Protein AF-A0A1K2ITX9-F1 (afdb_monomer)

Structure (mmCIF, N/CA/C/O backbone):
data_AF-A0A1K2ITX9-F1
#
_entry.id   AF-A0A1K2ITX9-F1
#
loop_
_atom_site.group_PDB
_atom_site.id
_atom_site.type_symbol
_atom_site.label_atom_id
_atom_site.label_alt_id
_atom_site.label_comp_id
_atom_site.label_asym_id
_atom_site.label_entity_id
_atom_site.label_seq_id
_atom_site.pdbx_PDB_ins_code
_atom_site.Cartn_x
_atom_site.Cartn_y
_atom_site.Cartn_z
_atom_site.occupancy
_atom_site.B_iso_or_equiv
_atom_site.auth_seq_id
_atom_site.auth_comp_id
_atom_site.auth_asym_id
_atom_site.auth_atom_id
_atom_site.pdbx_PDB_model_num
ATOM 1 N N . MET A 1 1 ? 9.652 11.933 3.495 1.00 65.12 1 MET A N 1
ATOM 2 C CA . MET A 1 1 ? 8.633 12.798 2.846 1.00 65.12 1 MET A CA 1
ATOM 3 C C . MET A 1 1 ? 7.569 13.217 3.861 1.00 65.12 1 MET A C 1
ATOM 5 O O . MET A 1 1 ? 7.422 12.524 4.860 1.00 65.12 1 MET A O 1
ATOM 9 N N . LYS A 1 2 ? 6.791 14.292 3.616 1.00 81.94 2 LYS A N 1
ATOM 10 C CA . LYS A 1 2 ? 5.720 14.767 4.535 1.00 81.94 2 LYS A CA 1
ATOM 11 C C . LYS A 1 2 ? 4.737 13.656 4.950 1.00 81.94 2 LYS A C 1
ATOM 13 O O . LYS A 1 2 ? 4.306 13.618 6.098 1.00 81.94 2 LYS A O 1
ATOM 18 N N . ILE A 1 3 ? 4.431 12.729 4.035 1.00 89.50 3 ILE A N 1
ATOM 19 C CA . ILE A 1 3 ? 3.531 11.596 4.303 1.00 89.50 3 ILE A CA 1
ATOM 20 C C . ILE A 1 3 ? 4.118 10.576 5.298 1.00 89.50 3 ILE A C 1
ATOM 22 O O . ILE A 1 3 ? 3.386 10.030 6.112 1.00 89.50 3 ILE A O 1
ATOM 26 N N . ASP A 1 4 ? 5.433 10.339 5.288 1.00 89.81 4 ASP A N 1
ATOM 27 C CA . ASP A 1 4 ? 6.064 9.409 6.237 1.00 89.81 4 ASP A CA 1
ATOM 28 C C . ASP A 1 4 ? 6.069 9.996 7.647 1.00 89.81 4 ASP A C 1
ATOM 30 O O . ASP A 1 4 ? 5.809 9.294 8.622 1.00 89.81 4 ASP A O 1
ATOM 34 N N . SER A 1 5 ? 6.342 11.301 7.747 1.00 90.12 5 SER A N 1
ATOM 35 C CA . SER A 1 5 ? 6.324 12.028 9.013 1.00 90.12 5 SER A CA 1
ATOM 36 C C . SER A 1 5 ? 4.942 11.977 9.659 1.00 90.12 5 SER A C 1
ATOM 38 O O . SER A 1 5 ? 4.856 11.608 10.827 1.00 90.12 5 SER A O 1
ATOM 40 N N . ILE A 1 6 ? 3.864 12.264 8.912 1.00 91.19 6 ILE A N 1
ATOM 41 C CA . ILE A 1 6 ? 2.509 12.177 9.480 1.00 91.19 6 ILE A CA 1
ATOM 42 C C . ILE A 1 6 ? 2.143 10.741 9.845 1.00 91.19 6 ILE A C 1
ATOM 44 O O . ILE A 1 6 ? 1.648 10.520 10.939 1.00 91.19 6 ILE A O 1
ATOM 48 N N . LEU A 1 7 ? 2.442 9.748 8.997 1.00 94.00 7 LEU A N 1
ATOM 49 C CA . LEU A 1 7 ? 2.126 8.352 9.308 1.00 94.00 7 LEU A CA 1
ATOM 50 C C . LEU A 1 7 ? 2.800 7.916 10.608 1.00 94.00 7 LEU A C 1
ATOM 52 O O . LEU A 1 7 ? 2.177 7.249 11.426 1.00 94.00 7 LEU A O 1
ATOM 56 N N . ASN A 1 8 ? 4.058 8.304 10.819 1.00 93.62 8 ASN A N 1
ATOM 57 C CA . ASN A 1 8 ? 4.760 7.996 12.058 1.00 93.62 8 ASN A CA 1
ATOM 58 C C . ASN A 1 8 ? 4.119 8.673 13.275 1.00 93.62 8 ASN A C 1
ATOM 60 O O . ASN A 1 8 ? 4.002 8.012 14.304 1.00 93.62 8 ASN A O 1
ATOM 64 N N . LEU A 1 9 ? 3.676 9.929 13.156 1.00 94.44 9 LEU A N 1
ATOM 65 C CA . LEU A 1 9 ? 2.949 10.623 14.225 1.00 94.44 9 LEU A CA 1
ATOM 66 C C . LEU A 1 9 ? 1.632 9.907 14.559 1.00 94.44 9 LEU A C 1
ATOM 68 O O . LEU A 1 9 ? 1.436 9.518 15.704 1.00 94.44 9 LEU A O 1
ATOM 72 N N . GLU A 1 10 ? 0.795 9.605 13.562 1.00 95.62 10 GLU A N 1
ATOM 73 C CA . GLU A 1 10 ? -0.476 8.898 13.794 1.00 95.62 10 GLU A CA 1
ATOM 74 C C . GLU A 1 10 ? -0.254 7.510 14.406 1.00 95.62 10 GLU A C 1
ATOM 76 O O . GLU A 1 10 ? -0.991 7.085 15.290 1.00 95.62 10 GLU A O 1
ATOM 81 N N . ILE A 1 11 ? 0.781 6.784 13.968 1.00 95.44 11 ILE A N 1
ATOM 82 C CA . ILE A 1 11 ? 1.134 5.484 14.553 1.00 95.44 11 ILE A CA 1
ATOM 83 C C . ILE A 1 11 ? 1.505 5.639 16.033 1.00 95.44 11 ILE A C 1
ATOM 85 O O . ILE A 1 11 ? 1.124 4.791 16.841 1.00 95.44 11 ILE A O 1
ATOM 89 N N . VAL A 1 12 ? 2.260 6.679 16.398 1.00 95.25 12 VAL A N 1
ATOM 90 C CA . VAL A 1 12 ? 2.623 6.959 17.797 1.00 95.25 12 VAL A CA 1
ATOM 91 C C . VAL A 1 12 ? 1.383 7.306 18.621 1.00 95.25 12 VAL A C 1
ATOM 93 O O . VAL A 1 12 ? 1.212 6.751 19.708 1.00 95.25 12 VAL A O 1
ATOM 96 N N . ASP A 1 13 ? 0.487 8.135 18.092 1.00 96.19 13 ASP A N 1
ATOM 97 C CA . ASP A 1 13 ? -0.752 8.525 18.773 1.00 96.19 13 ASP A CA 1
ATOM 98 C C . ASP A 1 13 ? -1.684 7.324 18.989 1.00 96.19 13 ASP A C 1
ATOM 100 O O . ASP A 1 13 ? -2.212 7.114 20.088 1.00 96.19 13 ASP A O 1
ATOM 104 N N . LEU A 1 14 ? -1.829 6.467 17.972 1.00 96.62 14 LEU A N 1
ATOM 105 C CA . LEU A 1 14 ? -2.593 5.222 18.062 1.00 96.62 14 LEU A CA 1
ATOM 106 C C . LEU A 1 14 ? -2.001 4.286 19.124 1.00 96.62 14 LEU A C 1
ATOM 108 O O . LEU A 1 14 ? -2.738 3.777 19.970 1.00 96.62 14 LEU A O 1
ATOM 112 N N . LYS A 1 15 ? -0.677 4.090 19.133 1.00 94.50 15 LYS A N 1
ATOM 113 C CA . LYS A 1 15 ? -0.002 3.269 20.153 1.00 94.50 15 LYS A CA 1
ATOM 114 C C . LYS A 1 15 ? -0.206 3.817 21.562 1.00 94.50 15 LYS A C 1
ATOM 116 O O . LYS A 1 15 ? -0.533 3.054 22.467 1.00 94.50 15 LYS A O 1
ATOM 121 N N . THR A 1 16 ? -0.063 5.129 21.740 1.00 95.38 16 THR A N 1
ATOM 122 C CA . THR A 1 16 ? -0.285 5.810 23.028 1.00 95.38 16 THR A CA 1
ATOM 123 C C . THR A 1 16 ? -1.730 5.644 23.504 1.00 95.38 16 THR A C 1
ATOM 125 O O . THR A 1 16 ? -1.984 5.503 24.696 1.00 95.38 16 THR A O 1
ATOM 128 N N . SER A 1 17 ? -2.674 5.545 22.565 1.00 94.50 17 SER A N 1
ATOM 129 C CA . SER A 1 17 ? -4.090 5.260 22.825 1.00 94.50 17 SER A CA 1
ATOM 130 C C . SER A 1 17 ? -4.399 3.770 23.067 1.00 94.50 17 SER A C 1
ATOM 132 O O . SER A 1 17 ? -5.567 3.384 23.109 1.00 94.50 17 SER A O 1
ATOM 134 N N . GLY A 1 18 ? -3.380 2.915 23.205 1.00 94.25 18 GLY A N 1
ATOM 135 C CA . GLY A 1 18 ? -3.530 1.487 23.500 1.00 94.25 18 GLY A CA 1
ATOM 136 C C . GLY A 1 18 ? -3.819 0.596 22.288 1.00 94.25 18 GLY A C 1
ATOM 137 O O . GLY A 1 18 ? -4.173 -0.572 22.460 1.00 94.25 18 GLY A O 1
ATOM 138 N N . ILE A 1 19 ? -3.676 1.109 21.062 1.00 95.69 19 ILE A N 1
ATOM 139 C CA . ILE A 1 19 ? -3.865 0.322 19.839 1.00 95.69 19 ILE A CA 1
ATOM 140 C C . ILE A 1 19 ? -2.648 -0.573 19.592 1.00 95.69 19 ILE A C 1
ATOM 142 O O . ILE A 1 19 ? -1.522 -0.097 19.456 1.00 95.69 19 ILE A O 1
ATOM 146 N N . LYS A 1 20 ? -2.899 -1.883 19.495 1.00 92.12 20 LYS A N 1
ATOM 147 C CA . LYS A 1 20 ? -1.856 -2.923 19.424 1.00 92.12 20 LYS A CA 1
ATOM 148 C C . LYS A 1 20 ? -1.591 -3.473 18.031 1.00 92.12 20 LYS A C 1
ATOM 150 O O . LYS A 1 20 ? -0.550 -4.078 17.810 1.00 92.12 20 LYS A O 1
ATOM 155 N N . GLU A 1 21 ? -2.535 -3.327 17.107 1.00 92.69 21 GLU A N 1
ATOM 156 C CA . GLU A 1 21 ? -2.427 -3.854 15.746 1.00 92.69 21 GLU A CA 1
ATOM 157 C C . GLU A 1 21 ? -2.663 -2.710 14.764 1.00 92.69 21 GLU A C 1
ATOM 159 O O . GLU A 1 21 ? -3.779 -2.199 14.628 1.00 92.69 21 GLU A O 1
ATOM 164 N N . ILE A 1 22 ? -1.574 -2.280 14.130 1.00 96.06 22 ILE A N 1
ATOM 165 C CA . ILE A 1 22 ? -1.534 -1.165 13.192 1.00 96.06 22 ILE A CA 1
ATOM 166 C C . ILE A 1 22 ? -0.847 -1.662 11.928 1.00 96.06 22 ILE A C 1
ATOM 168 O O . ILE A 1 22 ? 0.123 -2.414 11.981 1.00 96.06 22 ILE A O 1
ATOM 172 N N . GLY A 1 23 ? -1.299 -1.219 10.772 1.00 95.44 23 GLY A N 1
ATOM 173 C CA . GLY A 1 23 ? -0.545 -1.402 9.550 1.00 95.44 23 GLY A CA 1
ATOM 174 C C . GLY A 1 23 ? -0.910 -0.360 8.525 1.00 95.44 23 GLY A C 1
ATOM 175 O O . GLY A 1 23 ? -1.846 0.404 8.711 1.00 95.44 23 GLY A O 1
ATOM 176 N N . TYR A 1 24 ? -0.139 -0.274 7.459 1.00 96.50 24 TYR A N 1
ATOM 177 C CA . TYR A 1 24 ? -0.462 0.623 6.370 1.00 96.50 24 TYR A CA 1
ATOM 178 C C . TYR A 1 24 ? -0.025 0.041 5.039 1.00 96.50 24 TYR A C 1
ATOM 180 O O . TYR A 1 24 ? 0.939 -0.724 4.956 1.00 96.50 24 TYR A O 1
ATOM 188 N N . THR A 1 25 ? -0.726 0.461 3.993 1.00 95.81 25 THR A N 1
ATOM 189 C CA . THR A 1 25 ? -0.238 0.360 2.621 1.00 95.81 25 THR A CA 1
ATOM 190 C C . THR A 1 25 ? 0.030 1.756 2.080 1.00 95.81 25 THR A C 1
ATOM 192 O O . THR A 1 25 ? -0.740 2.687 2.328 1.00 95.81 25 THR A O 1
ATOM 195 N N . LYS A 1 26 ? 1.151 1.931 1.384 1.00 95.19 26 LYS A N 1
ATOM 196 C CA . LYS A 1 26 ? 1.557 3.211 0.793 1.00 95.19 26 LYS A CA 1
ATOM 197 C C . LYS A 1 26 ? 1.996 2.985 -0.643 1.00 95.19 26 LYS A C 1
ATOM 199 O O . LYS A 1 26 ? 2.793 2.094 -0.904 1.00 95.19 26 LYS A O 1
ATOM 204 N N . LEU A 1 27 ? 1.492 3.807 -1.552 1.00 92.25 27 LEU A N 1
ATOM 205 C CA . LEU A 1 27 ? 1.962 3.914 -2.926 1.00 92.25 27 LEU A CA 1
ATOM 206 C C . LEU A 1 27 ? 2.709 5.235 -3.077 1.00 92.25 27 LEU A C 1
ATOM 208 O O . LEU A 1 27 ? 2.138 6.283 -2.771 1.00 92.25 27 LEU A O 1
ATOM 212 N N . THR A 1 28 ? 3.950 5.189 -3.548 1.00 89.62 28 THR A N 1
ATOM 213 C CA . THR A 1 28 ? 4.748 6.375 -3.877 1.00 89.62 28 THR A CA 1
ATOM 214 C C . THR A 1 28 ? 5.202 6.298 -5.320 1.00 89.62 28 THR A C 1
ATOM 216 O O . THR A 1 28 ? 5.988 5.428 -5.661 1.00 89.62 28 THR A O 1
ATOM 219 N N . CYS A 1 29 ? 4.754 7.230 -6.147 1.00 84.56 29 CYS A N 1
ATOM 220 C CA . CYS A 1 29 ? 5.176 7.360 -7.530 1.00 84.56 29 CYS A CA 1
ATOM 221 C C . CYS A 1 29 ? 6.155 8.523 -7.675 1.00 84.56 29 CYS A C 1
ATOM 223 O O . CYS A 1 29 ? 5.865 9.645 -7.255 1.00 84.56 29 CYS A O 1
ATOM 225 N N . ILE A 1 30 ? 7.307 8.240 -8.270 1.00 78.25 30 ILE A N 1
ATOM 226 C CA . ILE A 1 30 ? 8.361 9.190 -8.603 1.00 78.25 30 ILE A CA 1
ATOM 227 C C . ILE A 1 30 ? 8.303 9.404 -10.111 1.00 78.25 30 ILE A C 1
ATOM 229 O O . ILE A 1 30 ? 8.511 8.464 -10.870 1.00 78.25 30 ILE A O 1
ATOM 233 N N . ASN A 1 31 ? 8.010 10.634 -10.519 1.00 72.38 31 ASN A N 1
ATOM 234 C CA . ASN A 1 31 ? 8.030 11.118 -11.898 1.00 72.38 31 ASN A CA 1
ATOM 235 C C . ASN A 1 31 ? 8.795 12.468 -11.942 1.00 72.38 31 ASN A C 1
ATOM 237 O O . ASN A 1 31 ? 9.684 12.693 -11.126 1.00 72.38 31 ASN A O 1
ATOM 241 N N . TYR A 1 32 ? 8.384 13.431 -12.779 1.00 63.62 32 TYR A N 1
ATOM 242 C CA . TYR A 1 32 ? 8.699 14.865 -12.706 1.00 63.62 32 TYR A CA 1
ATOM 243 C C . TYR A 1 32 ? 8.356 15.518 -11.343 1.00 63.62 32 TYR A C 1
ATOM 245 O O . TYR A 1 32 ? 8.618 16.699 -11.139 1.00 63.62 32 TYR A O 1
ATOM 253 N N . GLY A 1 33 ? 7.758 14.768 -10.413 1.00 73.44 33 GLY A N 1
ATOM 254 C CA . GLY A 1 33 ? 7.556 15.087 -9.002 1.00 73.44 33 GLY A CA 1
ATOM 255 C C . GLY A 1 33 ? 7.165 13.822 -8.228 1.00 73.44 33 GLY A C 1
ATOM 256 O O . GLY A 1 33 ? 6.987 12.759 -8.830 1.00 73.44 33 GLY A O 1
ATOM 257 N N . ILE A 1 34 ? 7.014 13.923 -6.904 1.00 80.75 34 ILE A N 1
ATOM 258 C CA . ILE A 1 34 ? 6.633 12.781 -6.061 1.00 80.75 34 ILE A CA 1
ATOM 259 C C . ILE A 1 34 ? 5.154 12.867 -5.662 1.00 80.75 34 ILE A C 1
ATOM 261 O O . ILE A 1 34 ? 4.705 13.859 -5.081 1.00 80.75 34 ILE A O 1
ATOM 265 N N . TYR A 1 35 ? 4.401 11.805 -5.951 1.00 87.06 35 TYR A N 1
ATOM 266 C CA . TYR A 1 35 ? 3.029 11.604 -5.489 1.00 87.06 35 TYR A CA 1
ATOM 267 C C . TYR A 1 35 ? 2.970 10.411 -4.543 1.00 87.06 35 TYR A C 1
ATOM 269 O O . TYR A 1 35 ? 3.441 9.329 -4.884 1.00 87.06 35 TYR A O 1
ATOM 277 N N . SER A 1 36 ? 2.342 10.578 -3.384 1.00 91.25 36 SER A N 1
ATOM 278 C CA . SER A 1 36 ? 2.099 9.471 -2.465 1.00 91.25 36 SER A CA 1
ATOM 279 C C . SER A 1 36 ? 0.670 9.428 -1.976 1.00 91.25 36 SER A C 1
ATOM 281 O O . SER A 1 36 ? 0.097 10.445 -1.590 1.00 91.25 36 SER A O 1
ATOM 283 N N . THR A 1 37 ? 0.140 8.214 -1.894 1.00 94.06 37 THR A N 1
ATOM 284 C CA . THR A 1 37 ? -1.095 7.915 -1.173 1.00 94.06 37 THR A CA 1
ATOM 285 C C . THR A 1 37 ? -0.816 6.821 -0.159 1.00 94.06 37 THR A C 1
ATOM 287 O O . THR A 1 37 ? -0.199 5.811 -0.491 1.00 94.06 37 THR A O 1
ATOM 290 N N . ALA A 1 38 ? -1.273 7.009 1.072 1.00 96.62 38 ALA A N 1
ATOM 291 C CA . ALA A 1 38 ? -1.188 6.002 2.115 1.00 96.62 38 ALA A CA 1
ATOM 292 C C . ALA A 1 38 ? -2.556 5.742 2.732 1.00 96.62 38 ALA A C 1
ATOM 294 O O . ALA A 1 38 ? -3.368 6.655 2.875 1.00 96.62 38 ALA A O 1
ATOM 295 N N . TYR A 1 39 ? -2.764 4.497 3.134 1.00 97.06 39 TYR A N 1
ATOM 296 C CA . TYR A 1 39 ? -3.926 4.042 3.872 1.00 97.06 39 TYR A CA 1
ATOM 297 C C . TYR A 1 39 ? -3.425 3.397 5.158 1.00 97.06 39 TYR A C 1
ATOM 299 O O . TYR A 1 39 ? -2.800 2.338 5.117 1.00 97.06 39 TYR A O 1
ATOM 307 N N . LEU A 1 40 ? -3.648 4.072 6.281 1.00 97.50 40 LEU A N 1
ATOM 308 C CA . LEU A 1 40 ? -3.350 3.594 7.625 1.00 97.50 40 LEU A CA 1
ATOM 309 C C . LEU A 1 40 ? -4.542 2.796 8.138 1.00 97.50 40 LEU A C 1
ATOM 311 O O . LEU A 1 40 ? -5.666 3.281 8.081 1.00 97.50 40 LEU A O 1
ATOM 315 N N . LEU A 1 41 ? -4.297 1.599 8.652 1.00 96.69 41 LEU A N 1
ATOM 316 C CA . LEU A 1 41 ? -5.300 0.698 9.193 1.00 96.69 41 LEU A CA 1
ATOM 317 C C . LEU A 1 41 ? -4.972 0.343 10.639 1.00 96.69 41 LEU A C 1
ATOM 319 O O . LEU A 1 41 ? -3.810 0.143 10.995 1.00 96.69 41 LEU A O 1
ATOM 323 N N . TRP A 1 42 ? -5.998 0.219 11.473 1.00 96.38 42 TRP A N 1
ATOM 324 C CA . TRP A 1 42 ? -5.840 -0.259 12.844 1.00 96.38 42 TRP A CA 1
ATOM 325 C C . TRP A 1 42 ? -7.095 -0.946 13.363 1.00 96.38 42 TRP A C 1
ATOM 327 O O . TRP A 1 42 ? -8.198 -0.709 12.865 1.00 96.38 42 TRP A O 1
ATOM 337 N N . LYS A 1 43 ? -6.930 -1.785 14.391 1.00 92.50 43 LYS A N 1
ATOM 338 C CA . LYS A 1 43 ? -8.058 -2.402 15.096 1.00 92.50 43 LYS A CA 1
ATOM 339 C C . LYS A 1 43 ? -8.316 -1.757 16.448 1.00 92.50 43 LYS A C 1
ATOM 341 O O . LYS A 1 43 ? -7.399 -1.579 17.245 1.00 92.50 43 LYS A O 1
ATOM 346 N N . LYS A 1 44 ? -9.589 -1.475 16.718 1.00 91.75 44 LYS A N 1
ATOM 347 C CA . LYS A 1 44 ? -10.106 -1.019 18.011 1.00 91.75 44 LYS A CA 1
ATOM 348 C C . LYS A 1 44 ? -11.466 -1.671 18.256 1.00 91.75 44 LYS A C 1
ATOM 350 O O . LYS A 1 44 ? -12.313 -1.628 17.370 1.00 91.75 44 LYS A O 1
ATOM 355 N N . ASP A 1 45 ? -11.669 -2.273 19.427 1.00 85.44 45 ASP A N 1
ATOM 356 C CA . ASP A 1 45 ? -12.957 -2.843 19.867 1.00 85.44 45 ASP A CA 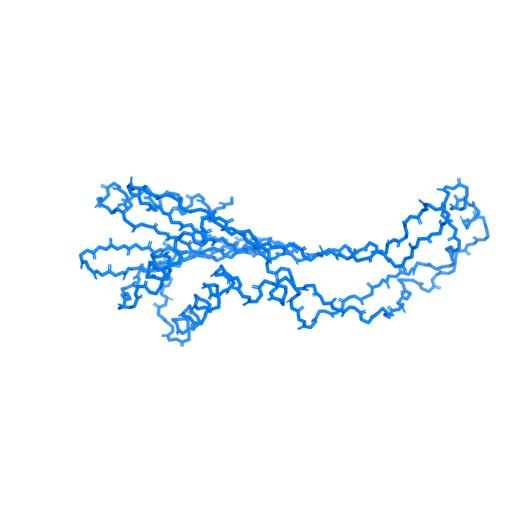1
ATOM 357 C C . ASP A 1 45 ? -13.625 -3.730 18.796 1.00 85.44 45 ASP A C 1
ATOM 359 O O . ASP A 1 45 ? -14.751 -3.495 18.351 1.00 85.44 45 ASP A O 1
ATOM 363 N N . ASN A 1 46 ? -12.862 -4.716 18.307 1.00 84.06 46 ASN A N 1
ATOM 364 C CA . ASN A 1 46 ? -13.231 -5.656 17.235 1.00 84.06 46 ASN A CA 1
ATOM 365 C C . ASN A 1 46 ? -13.594 -5.017 15.875 1.00 84.06 46 ASN A C 1
ATOM 367 O O . ASN A 1 46 ? -14.056 -5.693 14.962 1.00 84.06 46 ASN A O 1
ATOM 371 N N . SER A 1 47 ? -13.380 -3.713 15.725 1.00 90.62 47 SER A N 1
A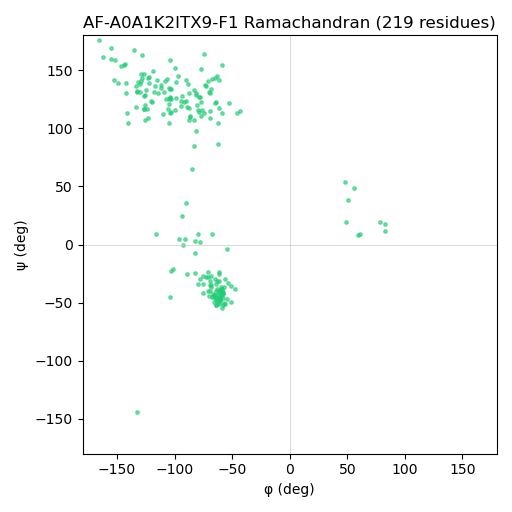TOM 372 C CA . SER A 1 47 ? -13.624 -2.961 14.499 1.00 90.62 47 SER A CA 1
ATOM 373 C C . SER A 1 47 ? -12.298 -2.616 13.838 1.00 90.62 47 SER A C 1
ATOM 375 O O . SER A 1 47 ? -11.324 -2.296 14.522 1.00 90.62 47 SER A O 1
ATOM 377 N N . THR A 1 48 ? -12.259 -2.651 12.507 1.00 94.69 48 THR A N 1
ATOM 378 C CA . THR A 1 48 ? -11.113 -2.136 11.753 1.00 94.69 48 THR A CA 1
ATOM 379 C C . THR A 1 48 ? -11.437 -0.733 11.265 1.00 94.69 48 THR A C 1
ATOM 381 O O . THR A 1 48 ? -12.560 -0.446 10.855 1.00 94.69 48 THR A O 1
ATOM 384 N N . PHE A 1 49 ? -10.451 0.147 11.329 1.00 96.50 49 PHE A N 1
ATOM 385 C CA . PHE A 1 49 ? -10.532 1.502 10.815 1.00 96.50 49 PHE A CA 1
ATOM 386 C C . PHE A 1 49 ? -9.487 1.689 9.727 1.00 96.50 49 PHE A C 1
ATOM 388 O O . PHE A 1 49 ? -8.430 1.060 9.775 1.00 96.50 49 PHE A O 1
ATOM 395 N N . ILE A 1 50 ? -9.791 2.552 8.764 1.00 97.06 50 ILE A N 1
ATOM 396 C CA . ILE A 1 50 ? -8.885 2.968 7.698 1.00 97.06 50 ILE A CA 1
ATOM 397 C C . ILE A 1 50 ? -8.873 4.490 7.603 1.00 97.06 50 ILE A C 1
ATOM 399 O O . ILE A 1 50 ? -9.918 5.135 7.673 1.00 97.06 50 ILE A O 1
ATOM 403 N N . GLN A 1 51 ? -7.693 5.071 7.420 1.00 97.25 51 GLN A N 1
ATOM 404 C CA . GLN A 1 51 ? -7.509 6.496 7.208 1.00 97.25 51 GLN A CA 1
ATOM 405 C C . GLN A 1 51 ? -6.573 6.743 6.037 1.00 97.25 51 GLN A C 1
ATOM 407 O O . GLN A 1 51 ? -5.494 6.163 5.943 1.00 97.25 51 GLN A O 1
ATOM 412 N N . LYS A 1 52 ? -7.002 7.630 5.147 1.00 97.12 52 LYS A N 1
ATOM 413 C CA . LYS A 1 52 ? -6.278 7.983 3.934 1.00 97.12 52 LYS A CA 1
ATOM 414 C C . LYS A 1 52 ? -5.453 9.248 4.135 1.00 97.12 52 LYS A C 1
ATOM 416 O O . LYS A 1 52 ? -5.885 10.194 4.795 1.00 97.12 52 LYS A O 1
ATOM 421 N N . PHE A 1 53 ? -4.295 9.262 3.490 1.00 95.62 53 PHE A N 1
ATOM 422 C CA . PHE A 1 53 ? -3.384 10.394 3.400 1.00 95.62 53 PHE A CA 1
ATOM 423 C C . PHE A 1 53 ? -2.942 10.547 1.948 1.00 95.62 53 PHE A C 1
ATOM 425 O O . PHE A 1 53 ? -2.616 9.551 1.299 1.00 95.62 53 PHE A O 1
ATOM 432 N N . LYS A 1 54 ? -2.906 11.778 1.438 1.00 93.31 54 LYS A N 1
ATOM 433 C CA . LYS A 1 54 ? -2.410 12.090 0.092 1.00 93.31 54 LYS A CA 1
ATOM 434 C C . LYS A 1 54 ? -1.392 13.220 0.149 1.00 93.31 54 LYS A C 1
ATOM 436 O O . LYS A 1 54 ? -1.539 14.169 0.909 1.00 93.31 54 LYS A O 1
ATOM 441 N N . ASN A 1 55 ? -0.337 13.112 -0.647 1.00 89.62 55 ASN A N 1
ATOM 442 C CA . ASN A 1 55 ? 0.682 14.144 -0.785 1.00 89.62 55 ASN A CA 1
ATOM 443 C C . ASN A 1 55 ? 1.140 14.222 -2.245 1.00 89.62 55 ASN A C 1
ATOM 445 O O . ASN A 1 55 ? 1.334 13.190 -2.883 1.00 89.62 55 ASN A O 1
ATOM 449 N N . SER A 1 56 ? 1.335 15.434 -2.759 1.00 84.81 56 SER A N 1
ATOM 450 C CA . SER A 1 56 ? 1.805 15.674 -4.122 1.00 84.81 56 SER A CA 1
ATOM 451 C C . SER A 1 56 ? 2.774 16.848 -4.139 1.00 84.81 56 SER A C 1
ATOM 453 O O . SER A 1 56 ? 2.358 17.993 -3.968 1.00 84.81 56 SER A O 1
ATOM 455 N N . GLU A 1 57 ? 4.045 16.587 -4.435 1.00 74.50 57 GLU A N 1
ATOM 456 C CA . GLU A 1 57 ? 5.065 17.638 -4.539 1.00 74.50 57 GLU A CA 1
ATOM 457 C C . GLU A 1 57 ? 4.847 18.534 -5.768 1.00 74.50 57 GLU A C 1
ATOM 459 O O . GLU A 1 57 ? 5.084 19.735 -5.695 1.00 74.50 57 GLU A O 1
ATOM 464 N N . TYR A 1 58 ? 4.288 17.991 -6.859 1.00 65.88 58 TYR A N 1
ATOM 465 C CA . TYR A 1 58 ? 4.055 18.729 -8.111 1.00 65.88 58 TYR A CA 1
ATOM 466 C C . TYR A 1 58 ? 3.161 19.970 -7.952 1.00 65.88 58 TYR A C 1
ATOM 468 O O . TYR A 1 58 ? 3.401 21.005 -8.562 1.00 65.88 58 TYR A O 1
ATOM 476 N N . ASN A 1 59 ? 2.132 19.883 -7.108 1.00 62.34 59 ASN A N 1
ATOM 477 C CA . ASN A 1 59 ? 1.140 20.951 -6.968 1.00 62.34 59 ASN A CA 1
ATOM 478 C C . ASN A 1 59 ? 1.437 21.890 -5.794 1.00 62.34 59 ASN A C 1
ATOM 480 O O . ASN A 1 59 ? 0.585 22.708 -5.455 1.00 62.34 59 ASN A O 1
ATOM 484 N N . ASN A 1 60 ? 2.578 21.712 -5.110 1.00 62.25 60 ASN A N 1
ATOM 485 C CA . ASN A 1 60 ? 2.890 22.360 -3.832 1.00 62.25 60 ASN A CA 1
ATOM 486 C C . ASN A 1 60 ? 1.745 22.246 -2.795 1.00 62.25 60 ASN A C 1
ATOM 488 O O . ASN A 1 60 ? 1.664 23.024 -1.844 1.00 62.25 60 ASN A O 1
ATOM 492 N N . LYS A 1 61 ? 0.830 21.283 -2.996 1.00 61.12 61 LYS A N 1
ATOM 493 C CA . LYS A 1 61 ? -0.341 21.076 -2.151 1.00 61.12 61 LYS A CA 1
ATOM 494 C C . LYS A 1 61 ? 0.125 20.526 -0.814 1.00 61.12 61 LYS A C 1
ATOM 496 O O . LYS A 1 61 ? 1.050 19.712 -0.735 1.00 61.12 61 LYS A O 1
ATOM 501 N N . SER A 1 62 ? -0.513 21.004 0.246 1.00 75.12 62 SER A N 1
ATOM 502 C CA . SER A 1 62 ? -0.335 20.461 1.581 1.00 75.12 62 SER A CA 1
ATOM 503 C C . SER A 1 62 ? -0.699 18.977 1.600 1.00 75.12 62 SER A C 1
ATOM 505 O O . SER A 1 62 ? -1.454 18.470 0.772 1.00 75.12 62 SER A O 1
ATOM 507 N N . LEU A 1 63 ? -0.107 18.272 2.557 1.00 88.12 63 LEU A N 1
ATOM 508 C CA . LEU A 1 63 ? -0.521 16.930 2.925 1.00 88.12 63 LEU A CA 1
ATOM 509 C C . LEU A 1 63 ? -2.032 16.934 3.218 1.00 88.12 63 LEU A C 1
ATOM 511 O O . LEU A 1 63 ? -2.488 17.644 4.110 1.00 88.12 63 LEU A O 1
ATOM 515 N N . GLU A 1 64 ? -2.786 16.122 2.490 1.00 91.75 64 GLU A N 1
ATOM 516 C CA . GLU A 1 64 ? -4.219 15.930 2.679 1.00 91.75 64 GLU A CA 1
ATOM 517 C C . GLU A 1 64 ? -4.448 14.754 3.634 1.00 91.75 64 GLU A C 1
ATOM 519 O O . GLU A 1 64 ? -4.012 13.628 3.371 1.00 91.75 64 GLU A O 1
ATOM 524 N N . LYS A 1 65 ? -5.150 15.010 4.740 1.00 93.88 65 LYS A N 1
ATOM 525 C CA . LYS A 1 65 ? -5.576 14.001 5.717 1.00 93.88 65 LYS A CA 1
ATOM 526 C C . LYS A 1 65 ? -7.086 13.821 5.616 1.00 93.88 65 LYS A C 1
ATOM 528 O O . LYS A 1 65 ? -7.827 14.797 5.625 1.00 93.88 65 LYS A O 1
ATOM 533 N N . PHE A 1 66 ? -7.550 12.581 5.532 1.00 96.19 66 PHE A N 1
ATOM 534 C CA . PHE A 1 66 ? -8.976 12.260 5.440 1.00 96.19 66 PHE A CA 1
ATOM 535 C C . PHE A 1 66 ? -9.493 11.744 6.786 1.00 96.19 66 PHE A C 1
ATOM 537 O O . PHE A 1 66 ? -8.713 11.293 7.628 1.00 96.19 66 PHE A O 1
ATOM 544 N N . LYS A 1 67 ? -10.804 11.819 7.020 1.00 96.50 67 LYS A N 1
ATOM 545 C CA . LYS A 1 67 ? -11.424 11.260 8.224 1.00 96.50 67 LYS A CA 1
ATOM 546 C C . LYS A 1 67 ? -11.269 9.730 8.243 1.00 96.50 67 LYS A C 1
ATOM 548 O O . LYS A 1 67 ? -11.355 9.102 7.184 1.00 96.50 67 LYS A O 1
ATOM 553 N N . PRO A 1 68 ? -11.047 9.116 9.419 1.00 96.50 68 PRO A N 1
ATOM 554 C CA . PRO A 1 68 ? -11.094 7.668 9.564 1.00 96.50 68 PRO A CA 1
ATOM 555 C C . PRO A 1 68 ? -12.473 7.106 9.219 1.00 96.50 68 PRO A C 1
ATOM 557 O O . PRO A 1 68 ? -13.494 7.674 9.606 1.00 96.50 68 PRO A O 1
ATOM 560 N N . ILE A 1 69 ? -12.499 5.948 8.569 1.00 95.62 69 ILE A N 1
ATOM 561 C CA . ILE A 1 69 ? -13.720 5.202 8.264 1.00 95.62 69 ILE A CA 1
ATOM 562 C C . ILE A 1 69 ? -13.647 3.864 8.984 1.00 95.62 69 ILE A C 1
ATOM 564 O O . ILE A 1 69 ? -12.613 3.195 8.965 1.00 95.62 69 ILE A O 1
ATOM 568 N N . LYS A 1 70 ? -14.752 3.454 9.605 1.00 95.31 70 LYS A N 1
ATOM 569 C CA . LYS A 1 70 ? -14.910 2.094 10.119 1.00 95.31 70 LYS A CA 1
ATOM 570 C C . LYS A 1 70 ? -15.238 1.156 8.959 1.00 95.31 70 LYS A C 1
ATOM 572 O O . LYS A 1 70 ? -16.196 1.400 8.231 1.00 95.31 70 LYS A O 1
ATOM 577 N N . ILE A 1 71 ? -14.478 0.078 8.824 1.00 91.50 71 ILE A N 1
ATOM 578 C CA . ILE A 1 71 ? -14.684 -0.963 7.815 1.00 91.50 71 ILE A CA 1
ATOM 579 C C . ILE A 1 71 ? -15.034 -2.282 8.503 1.00 91.50 71 ILE A C 1
ATOM 581 O O . ILE A 1 71 ? -14.529 -2.598 9.584 1.00 91.50 71 ILE A O 1
ATOM 585 N N . THR A 1 72 ? -15.955 -3.023 7.893 1.00 78.50 72 THR A N 1
ATOM 586 C CA . THR A 1 72 ? -16.415 -4.328 8.385 1.00 78.50 72 THR A CA 1
ATOM 587 C C . THR A 1 72 ? -15.439 -5.439 8.024 1.00 78.50 72 THR A C 1
ATOM 589 O O . THR A 1 72 ? -15.218 -6.331 8.836 1.00 78.50 72 THR A O 1
ATOM 592 N N . ASP A 1 73 ? -14.795 -5.333 6.860 1.00 73.62 73 ASP A N 1
ATOM 593 C CA . ASP A 1 73 ? -13.837 -6.320 6.377 1.00 73.62 73 ASP A CA 1
ATOM 594 C C . ASP A 1 73 ? -12.414 -5.909 6.756 1.00 73.62 73 ASP A C 1
ATOM 596 O O . ASP A 1 73 ? -11.910 -4.858 6.361 1.00 73.62 73 ASP A O 1
ATOM 600 N N . SER A 1 74 ? -11.745 -6.752 7.541 1.00 74.75 74 SER A N 1
ATOM 601 C CA . SER A 1 74 ? -10.344 -6.560 7.931 1.00 74.75 74 SER A CA 1
ATOM 602 C C . SER A 1 74 ? -9.397 -7.217 6.928 1.00 74.75 74 SER A C 1
ATOM 604 O O . SER A 1 74 ? -8.367 -7.767 7.322 1.00 74.75 74 SER A O 1
ATOM 606 N N . THR A 1 75 ? -9.749 -7.189 5.638 1.00 86.75 75 THR A N 1
ATOM 607 C CA . THR A 1 75 ? -9.079 -7.938 4.563 1.00 86.75 75 THR A CA 1
ATOM 608 C C . THR A 1 75 ? -7.560 -7.787 4.619 1.00 86.75 75 THR A C 1
ATOM 610 O O . THR A 1 75 ? -6.830 -8.759 4.477 1.00 86.75 75 THR A O 1
ATOM 613 N N . PHE A 1 76 ? -7.075 -6.589 4.950 1.00 91.06 76 PHE A N 1
ATOM 614 C CA . PHE A 1 76 ? -5.658 -6.303 5.141 1.00 91.06 76 PHE A CA 1
ATOM 615 C C . PHE A 1 76 ? -4.981 -7.159 6.233 1.00 91.06 76 PHE A C 1
ATOM 617 O O . PHE A 1 76 ? -3.976 -7.818 5.971 1.00 91.06 76 PHE A O 1
ATOM 624 N N . PHE A 1 77 ? -5.519 -7.172 7.459 1.00 91.75 77 PHE A N 1
ATOM 625 C CA . PHE A 1 77 ? -4.935 -7.929 8.575 1.00 91.75 77 PHE A CA 1
ATOM 626 C C . PHE A 1 77 ? -5.248 -9.424 8.490 1.00 91.75 77 PHE A C 1
ATOM 628 O O . PHE A 1 77 ? -4.489 -10.254 8.987 1.00 91.75 77 PHE A O 1
ATOM 635 N N . GLU A 1 78 ? -6.386 -9.791 7.910 1.00 92.31 78 GLU A N 1
ATOM 636 C CA . GLU A 1 78 ? -6.734 -11.186 7.663 1.00 92.31 78 GLU A CA 1
ATOM 637 C C . GLU A 1 78 ? -5.793 -11.828 6.646 1.00 92.31 78 GLU A C 1
ATOM 639 O O . GLU A 1 78 ? -5.192 -12.857 6.961 1.00 92.31 78 GLU A O 1
ATOM 644 N N . PHE A 1 79 ? -5.566 -11.169 5.505 1.00 93.94 79 PHE A N 1
ATOM 645 C CA . PHE A 1 79 ? -4.634 -11.647 4.490 1.00 93.94 79 PHE A CA 1
ATOM 646 C C . PHE A 1 79 ? -3.223 -11.819 5.062 1.00 93.94 79 PHE A C 1
ATOM 648 O O . PHE A 1 79 ? -2.608 -12.872 4.875 1.00 93.94 79 PHE A O 1
ATOM 655 N N . TYR A 1 80 ? -2.734 -10.823 5.818 1.00 93.19 80 TYR A N 1
ATOM 656 C CA . TYR A 1 80 ? -1.442 -10.918 6.502 1.00 93.19 80 TYR A CA 1
ATOM 657 C C . TYR A 1 80 ? -1.377 -12.143 7.419 1.00 93.19 80 TYR A C 1
ATOM 659 O O . TYR A 1 80 ? -0.450 -12.938 7.302 1.00 93.19 80 TYR A O 1
ATOM 667 N N . ARG A 1 81 ? -2.361 -12.338 8.307 1.00 92.25 81 ARG A N 1
ATOM 668 C CA . ARG A 1 81 ? -2.346 -13.447 9.278 1.00 92.25 81 ARG A CA 1
ATOM 669 C C . ARG A 1 81 ? -2.373 -14.819 8.607 1.00 92.25 81 ARG A C 1
ATOM 671 O O . ARG A 1 81 ? -1.673 -15.715 9.066 1.00 92.25 81 ARG A O 1
ATOM 678 N N . GLN A 1 82 ? -3.129 -14.973 7.521 1.00 95.25 82 GLN A N 1
ATOM 679 C CA . GLN A 1 82 ? -3.221 -16.233 6.775 1.00 95.25 82 GLN A CA 1
ATOM 680 C C . GLN A 1 82 ? -1.952 -16.551 5.968 1.00 95.25 82 GLN A C 1
ATOM 682 O O . GLN A 1 82 ? -1.651 -17.719 5.741 1.00 95.25 82 GLN A O 1
ATOM 687 N N . ASN A 1 83 ? -1.193 -15.533 5.546 1.00 95.56 83 ASN A N 1
ATOM 688 C CA . ASN A 1 83 ? -0.040 -15.696 4.651 1.00 95.56 83 ASN A CA 1
ATOM 689 C C . ASN A 1 83 ? 1.299 -15.300 5.291 1.00 95.56 83 ASN A C 1
ATOM 691 O O . ASN A 1 83 ? 2.315 -15.234 4.599 1.00 95.56 83 ASN A O 1
ATOM 695 N N . LYS A 1 84 ? 1.321 -15.040 6.602 1.00 92.62 84 LYS A N 1
ATOM 696 C CA . LYS A 1 84 ? 2.446 -14.433 7.324 1.00 92.62 84 LYS A CA 1
ATOM 697 C C . LYS A 1 84 ? 3.785 -15.117 7.060 1.00 92.62 84 LYS A C 1
ATOM 699 O O . LYS A 1 84 ? 4.773 -14.437 6.800 1.00 92.62 84 LYS A O 1
ATOM 704 N N . GLU A 1 85 ? 3.839 -16.442 7.171 1.00 92.75 85 GLU A N 1
ATOM 705 C CA . GLU A 1 85 ? 5.089 -17.194 7.015 1.00 92.75 85 GLU A CA 1
ATOM 706 C C . GLU A 1 85 ? 5.685 -16.994 5.622 1.00 92.75 85 GLU A C 1
ATOM 708 O O . GLU A 1 85 ? 6.853 -16.625 5.508 1.00 92.75 85 GLU A O 1
ATOM 713 N N . LYS A 1 86 ? 4.853 -17.128 4.580 1.00 93.31 86 LYS A N 1
ATOM 714 C CA . LYS A 1 86 ? 5.248 -16.876 3.190 1.00 93.31 86 LYS A CA 1
ATOM 715 C C . LYS A 1 86 ? 5.667 -15.426 2.994 1.00 93.31 86 LYS A C 1
ATOM 717 O O . LYS A 1 86 ? 6.769 -15.180 2.526 1.00 93.31 86 LYS A O 1
ATOM 722 N N . LEU A 1 87 ? 4.841 -14.476 3.434 1.00 92.56 87 LEU A N 1
ATOM 723 C CA . LEU A 1 87 ? 5.128 -13.048 3.301 1.00 92.56 87 LEU A CA 1
ATOM 724 C C . LEU A 1 87 ? 6.458 -12.663 3.953 1.00 92.56 87 LEU A C 1
ATOM 726 O O . LEU A 1 87 ? 7.163 -11.825 3.406 1.00 92.56 87 LEU A O 1
ATOM 730 N N . ASN A 1 88 ? 6.831 -13.263 5.087 1.00 89.31 88 ASN A N 1
ATOM 731 C CA . ASN A 1 88 ? 8.096 -12.960 5.760 1.00 89.31 88 ASN A CA 1
ATOM 732 C C . ASN A 1 88 ? 9.321 -13.392 4.945 1.00 89.31 88 ASN A C 1
ATOM 734 O O . ASN A 1 88 ? 10.277 -12.620 4.855 1.00 89.31 88 ASN A O 1
ATOM 738 N N . ILE A 1 89 ? 9.288 -14.576 4.330 1.00 90.00 89 ILE A N 1
ATOM 739 C CA . ILE A 1 89 ? 10.438 -15.137 3.600 1.00 90.00 89 ILE A CA 1
ATOM 740 C C . ILE A 1 89 ? 10.483 -14.726 2.126 1.00 90.00 89 ILE A C 1
ATOM 742 O O . ILE A 1 89 ? 11.551 -14.706 1.524 1.00 90.00 89 ILE A O 1
ATOM 746 N N . GLU A 1 90 ? 9.332 -14.398 1.547 1.00 87.75 90 GLU A N 1
ATOM 747 C CA . GLU A 1 90 ? 9.192 -14.106 0.128 1.00 87.75 90 GLU A CA 1
ATOM 748 C C . GLU A 1 90 ? 9.786 -12.744 -0.234 1.00 87.75 90 GLU A C 1
ATOM 750 O O . GLU A 1 90 ? 9.563 -11.747 0.459 1.00 87.75 90 GLU A O 1
ATOM 755 N N . ASN A 1 91 ? 10.506 -12.700 -1.351 1.00 81.44 91 ASN A N 1
ATOM 756 C CA . ASN A 1 91 ? 11.005 -11.476 -1.960 1.00 81.44 91 ASN A CA 1
ATOM 757 C C . ASN A 1 91 ? 10.469 -11.395 -3.385 1.00 81.44 91 ASN A C 1
ATOM 759 O O . ASN A 1 91 ? 10.344 -12.419 -4.049 1.00 81.44 91 ASN A O 1
ATOM 763 N N . ILE A 1 92 ? 10.158 -10.184 -3.837 1.00 78.06 92 ILE A N 1
ATOM 764 C CA . ILE A 1 92 ? 9.732 -9.971 -5.218 1.00 78.06 92 ILE A CA 1
ATOM 765 C C . ILE A 1 92 ? 10.965 -9.982 -6.110 1.00 78.06 92 ILE A C 1
ATOM 767 O O . ILE A 1 92 ? 11.923 -9.248 -5.865 1.00 78.06 92 ILE A O 1
ATOM 771 N N . GLU A 1 93 ? 10.922 -10.818 -7.139 1.00 74.25 93 GLU A N 1
ATOM 772 C CA . GLU A 1 93 ? 11.946 -10.868 -8.169 1.00 74.25 93 GLU A CA 1
ATOM 773 C C . GLU A 1 93 ? 11.869 -9.612 -9.036 1.00 74.25 93 GLU A C 1
ATOM 775 O O . GLU A 1 93 ? 10.795 -9.221 -9.505 1.00 74.25 93 GLU A O 1
ATOM 780 N N . HIS A 1 94 ? 13.018 -8.979 -9.256 1.00 70.19 94 HIS A N 1
ATOM 781 C CA . HIS A 1 94 ? 13.134 -7.895 -10.218 1.00 70.19 94 HIS A CA 1
ATOM 782 C C . HIS A 1 94 ? 13.282 -8.478 -11.622 1.00 70.19 94 HIS A C 1
ATOM 784 O O . HIS A 1 94 ? 14.127 -9.341 -11.853 1.00 70.19 94 HIS A O 1
ATOM 790 N N . PHE A 1 95 ? 12.486 -7.987 -12.570 1.00 67.06 95 PHE A N 1
ATOM 791 C CA . PHE A 1 95 ? 12.700 -8.297 -13.976 1.00 67.06 95 PHE A CA 1
ATOM 792 C C . PHE A 1 95 ? 14.046 -7.720 -14.439 1.00 67.06 95 PHE A C 1
ATOM 794 O O . PHE A 1 95 ? 14.268 -6.508 -14.377 1.00 67.06 95 PHE A O 1
ATOM 801 N N . GLU A 1 96 ? 14.927 -8.581 -14.946 1.00 65.00 96 GLU A N 1
ATOM 802 C CA . GLU A 1 96 ? 16.205 -8.187 -15.538 1.00 65.00 96 GLU A CA 1
ATOM 803 C C . GLU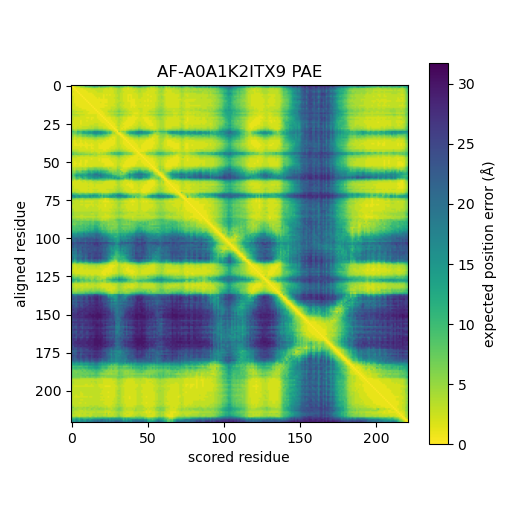 A 1 96 ? 16.138 -8.261 -17.068 1.00 65.00 96 GLU A C 1
ATOM 805 O O . GLU A 1 96 ? 15.819 -9.301 -17.652 1.00 65.00 96 GLU A O 1
ATOM 810 N N . TYR A 1 97 ? 16.475 -7.156 -17.741 1.00 62.28 97 TYR A N 1
ATOM 811 C CA . TYR A 1 97 ? 16.606 -7.154 -19.196 1.00 62.28 97 TYR A CA 1
ATOM 812 C C . TYR A 1 97 ? 17.824 -7.964 -19.624 1.00 62.28 97 TYR A C 1
ATOM 814 O O . TYR A 1 97 ? 18.945 -7.727 -19.166 1.00 62.28 97 TYR A O 1
ATOM 822 N N . LYS A 1 98 ? 17.618 -8.872 -20.580 1.00 62.91 98 LYS A N 1
ATOM 823 C CA . LYS A 1 98 ? 18.733 -9.483 -21.302 1.00 62.91 98 LYS A CA 1
ATOM 824 C C . LYS A 1 98 ? 19.411 -8.419 -22.172 1.00 62.91 98 LYS A C 1
ATOM 826 O O . LYS A 1 98 ? 18.714 -7.577 -22.736 1.00 62.91 98 LYS A O 1
ATOM 831 N N . PRO A 1 99 ? 20.746 -8.448 -22.302 1.00 63.25 99 PRO A N 1
ATOM 832 C CA . PRO A 1 99 ? 21.439 -7.539 -23.203 1.00 63.25 99 PRO A CA 1
ATOM 833 C C . PRO A 1 99 ? 21.018 -7.785 -24.655 1.00 63.25 99 PRO A C 1
ATOM 835 O O . PRO A 1 99 ? 20.803 -8.931 -25.052 1.00 63.25 99 PRO A O 1
ATOM 838 N N . ASP A 1 100 ? 20.950 -6.713 -25.446 1.00 60.66 100 ASP A N 1
ATOM 839 C CA . ASP A 1 100 ? 20.562 -6.777 -26.859 1.00 60.66 100 ASP A CA 1
ATOM 840 C C . ASP A 1 100 ? 21.577 -7.580 -27.686 1.00 60.66 100 ASP A C 1
ATOM 842 O O . ASP A 1 100 ? 21.213 -8.263 -28.641 1.00 60.66 100 ASP A O 1
ATOM 846 N N . SER A 1 101 ? 22.868 -7.503 -27.336 1.00 63.50 101 SER A N 1
ATOM 847 C CA . SER A 1 101 ? 23.919 -8.325 -27.945 1.00 63.50 101 SER A CA 1
ATOM 848 C C . SER A 1 101 ? 25.200 -8.365 -27.106 1.00 63.50 101 SER A C 1
ATOM 850 O O . SER A 1 101 ? 25.445 -7.512 -26.249 1.00 63.50 101 SER A O 1
ATOM 852 N N . ILE A 1 102 ? 26.043 -9.367 -27.370 1.00 66.88 102 ILE A N 1
ATOM 853 C CA . ILE A 1 102 ? 27.396 -9.482 -26.816 1.00 66.88 102 ILE A CA 1
ATOM 854 C C . ILE A 1 102 ? 28.355 -9.667 -27.993 1.00 66.88 102 ILE A C 1
ATOM 856 O O . ILE A 1 102 ? 28.270 -10.666 -28.706 1.00 66.88 102 ILE A O 1
ATOM 860 N N . VAL A 1 103 ? 29.267 -8.715 -28.204 1.00 59.00 103 VAL A N 1
ATOM 861 C CA . VAL A 1 103 ? 30.276 -8.773 -29.276 1.00 59.00 103 VAL A CA 1
ATOM 862 C C . VAL A 1 103 ? 31.655 -8.584 -28.654 1.00 59.00 103 VAL A C 1
ATOM 864 O O . VAL A 1 103 ? 31.914 -7.573 -28.008 1.00 59.00 103 VAL A O 1
ATOM 867 N N . GLY A 1 104 ? 32.543 -9.571 -28.811 1.00 61.78 104 GLY A N 1
ATOM 868 C CA . GLY A 1 104 ? 33.931 -9.488 -28.333 1.00 61.78 104 GLY A CA 1
ATOM 869 C C . GLY A 1 104 ? 34.069 -9.182 -26.834 1.00 61.78 104 GLY A C 1
ATOM 870 O O . GLY A 1 104 ? 34.807 -8.272 -26.469 1.00 61.78 104 GLY A O 1
ATOM 871 N N . ASN A 1 105 ? 33.333 -9.897 -25.972 1.00 62.91 105 ASN A N 1
ATOM 872 C CA . ASN A 1 105 ? 33.244 -9.668 -24.516 1.00 62.91 105 ASN A CA 1
ATOM 873 C C . ASN A 1 105 ? 32.701 -8.292 -24.084 1.00 62.91 105 ASN A C 1
ATOM 875 O O . ASN A 1 105 ? 32.725 -7.974 -22.895 1.00 62.91 105 ASN A O 1
ATOM 879 N N . LYS A 1 106 ? 32.179 -7.481 -25.010 1.00 50.94 106 LYS A N 1
ATOM 880 C CA . LYS A 1 106 ? 31.459 -6.246 -24.690 1.00 50.94 106 LYS A CA 1
ATOM 881 C C . LYS A 1 106 ? 29.959 -6.500 -24.748 1.00 50.94 106 LYS A C 1
ATOM 883 O O . LYS A 1 106 ? 29.439 -6.991 -25.750 1.00 50.94 106 LYS A O 1
ATOM 888 N N . THR A 1 107 ? 29.277 -6.157 -23.663 1.00 61.34 107 THR A N 1
ATOM 889 C CA . THR A 1 107 ? 27.823 -6.260 -23.540 1.00 61.34 107 THR A CA 1
ATOM 890 C C . THR A 1 107 ? 27.187 -4.963 -24.018 1.00 61.34 107 THR A C 1
ATOM 892 O O . THR A 1 107 ? 27.415 -3.905 -23.431 1.00 61.34 107 THR A O 1
ATOM 895 N N . TYR A 1 108 ? 26.372 -5.046 -25.065 1.00 52.81 108 TYR A N 1
ATOM 896 C CA . TYR A 1 108 ? 25.605 -3.921 -25.579 1.00 52.81 108 TYR A CA 1
ATOM 897 C C . TYR A 1 108 ? 24.180 -4.038 -25.049 1.00 52.81 108 TYR A C 1
ATOM 899 O O . TYR A 1 108 ? 23.465 -4.998 -25.335 1.00 52.81 108 TYR A O 1
ATOM 907 N N . SER A 1 109 ? 23.790 -3.063 -24.237 1.00 55.47 109 SER A N 1
ATOM 908 C CA . SER A 1 109 ? 22.419 -2.899 -23.765 1.00 55.47 109 SER A CA 1
ATOM 909 C C . SER A 1 109 ? 21.963 -1.491 -24.107 1.00 55.47 109 SER A C 1
ATOM 911 O O . SER A 1 109 ? 22.650 -0.508 -23.807 1.00 55.47 109 SER A O 1
ATOM 913 N N . SER A 1 110 ? 20.811 -1.380 -24.756 1.00 52.62 110 SER A N 1
ATOM 914 C CA . SER A 1 110 ? 20.098 -0.117 -24.839 1.00 52.62 110 SER A CA 1
ATOM 915 C C . SER A 1 110 ? 19.733 0.306 -23.412 1.00 52.62 110 SER A C 1
ATOM 917 O O . SER A 1 110 ? 19.069 -0.409 -22.662 1.00 52.62 110 SER A O 1
ATOM 919 N N . ARG A 1 111 ? 20.263 1.457 -22.977 1.00 43.44 111 ARG A N 1
ATOM 920 C CA . ARG A 1 111 ? 19.966 2.001 -21.649 1.00 43.44 111 ARG A CA 1
ATOM 921 C C . ARG A 1 111 ? 18.515 2.454 -21.634 1.00 43.44 111 ARG A C 1
ATOM 923 O O . ARG A 1 111 ? 18.179 3.472 -22.233 1.00 43.44 111 ARG A O 1
ATOM 930 N N . ILE A 1 112 ? 17.672 1.724 -20.918 1.00 49.66 112 ILE A N 1
ATOM 931 C CA . ILE A 1 112 ? 16.315 2.166 -20.620 1.00 49.66 112 ILE A CA 1
ATOM 932 C C . ILE A 1 112 ? 16.420 3.126 -19.435 1.00 49.66 112 ILE A C 1
ATOM 934 O O . ILE A 1 112 ? 16.541 2.717 -18.283 1.00 49.66 112 ILE A O 1
ATOM 938 N N . THR A 1 113 ? 16.428 4.426 -19.714 1.00 43.59 113 THR A N 1
ATOM 939 C CA . THR A 1 113 ? 16.264 5.448 -18.682 1.00 43.59 113 THR A CA 1
ATOM 940 C C . THR A 1 113 ? 14.777 5.615 -18.422 1.00 43.59 113 THR A C 1
ATOM 942 O O . THR A 1 113 ? 14.028 6.139 -19.244 1.00 43.59 113 THR A O 1
ATOM 945 N N . THR A 1 114 ? 14.308 5.128 -17.282 1.00 53.12 114 THR A N 1
ATOM 946 C CA . THR A 1 114 ? 12.895 5.231 -16.944 1.00 53.12 114 THR A CA 1
ATOM 947 C C . THR A 1 114 ? 12.627 6.463 -16.089 1.00 53.12 114 THR A C 1
ATOM 949 O O . THR A 1 114 ? 13.198 6.618 -15.012 1.00 53.12 114 THR A O 1
ATOM 952 N N . SER A 1 115 ? 11.727 7.328 -16.548 1.00 50.94 115 SER A N 1
ATOM 953 C CA . SER A 1 115 ? 11.348 8.560 -15.850 1.00 50.94 115 SER A CA 1
ATOM 954 C C . SER A 1 115 ? 10.299 8.365 -14.742 1.00 50.94 115 SER A C 1
ATOM 956 O O . SER A 1 115 ? 10.024 9.331 -14.042 1.00 50.94 115 SER A O 1
ATOM 958 N N . HIS A 1 116 ? 9.702 7.167 -14.586 1.00 60.88 116 HIS A N 1
ATOM 959 C CA . HIS A 1 116 ? 8.540 6.930 -13.707 1.00 60.88 116 HIS A CA 1
ATOM 960 C C . HIS A 1 116 ? 8.584 5.587 -12.940 1.00 60.88 116 HIS A C 1
ATOM 962 O O . HIS A 1 116 ? 8.258 4.570 -13.537 1.00 60.88 116 HIS A O 1
ATOM 968 N N . SER A 1 117 ? 8.887 5.567 -11.634 1.00 73.44 117 SER A N 1
ATOM 969 C CA . SER A 1 117 ? 8.744 4.375 -10.754 1.00 73.44 117 SER A CA 1
ATOM 970 C C . SER A 1 117 ? 7.579 4.569 -9.788 1.00 73.44 117 SER A C 1
ATOM 972 O O . SER A 1 117 ? 7.430 5.662 -9.246 1.00 73.44 117 SER A O 1
ATOM 974 N N . CYS A 1 118 ? 6.791 3.529 -9.510 1.00 80.94 118 CYS A N 1
ATOM 975 C CA . CYS A 1 118 ? 5.810 3.541 -8.425 1.00 80.94 118 CYS A CA 1
ATOM 976 C C . CYS A 1 118 ? 6.141 2.430 -7.426 1.00 80.94 118 CYS A C 1
ATOM 978 O O . CYS A 1 118 ? 6.164 1.265 -7.775 1.00 80.94 118 CYS A O 1
ATOM 980 N N . LEU A 1 119 ? 6.344 2.755 -6.158 1.00 86.44 119 LEU A N 1
ATOM 981 C CA . LEU A 1 119 ? 6.689 1.796 -5.112 1.00 86.44 119 LEU A CA 1
ATOM 982 C C . LEU A 1 119 ? 5.482 1.530 -4.213 1.00 86.44 119 LEU A C 1
ATOM 984 O O . LEU A 1 119 ? 4.922 2.466 -3.630 1.00 86.44 119 LEU A O 1
ATOM 988 N N . ARG A 1 120 ? 5.101 0.256 -4.062 1.00 90.25 120 ARG A N 1
ATOM 989 C CA . ARG A 1 120 ? 4.182 -0.191 -3.012 1.00 90.25 120 ARG A CA 1
ATOM 990 C C . ARG A 1 120 ? 4.954 -0.539 -1.761 1.00 90.25 120 ARG A C 1
ATOM 992 O O . ARG A 1 120 ? 5.947 -1.253 -1.821 1.00 90.25 120 ARG A O 1
ATOM 999 N N . HIS A 1 121 ? 4.423 -0.132 -0.620 1.00 93.12 121 HIS A N 1
ATOM 1000 C CA . HIS A 1 121 ? 4.861 -0.579 0.691 1.00 93.12 121 HIS A CA 1
ATOM 1001 C C . HIS A 1 121 ? 3.690 -1.200 1.438 1.00 93.12 121 HIS A C 1
ATOM 1003 O O . HIS A 1 121 ? 2.595 -0.640 1.448 1.00 93.12 121 HIS A O 1
ATOM 1009 N N . PHE A 1 122 ? 3.967 -2.301 2.124 1.00 94.31 122 PHE A N 1
ATOM 1010 C CA . PHE A 1 122 ? 3.110 -2.942 3.106 1.00 94.31 122 PHE A CA 1
ATOM 1011 C C . PHE A 1 122 ? 3.848 -2.994 4.435 1.00 94.31 122 PHE A C 1
ATOM 1013 O O . PHE A 1 122 ? 4.955 -3.529 4.525 1.00 94.31 122 PHE A O 1
ATOM 1020 N N . VAL A 1 123 ? 3.237 -2.433 5.475 1.00 95.19 123 VAL A N 1
ATOM 1021 C CA . VAL A 1 123 ? 3.805 -2.431 6.822 1.00 95.19 123 VAL A CA 1
ATOM 1022 C C . VAL A 1 123 ? 2.776 -2.915 7.824 1.00 95.19 123 VAL A C 1
ATOM 1024 O O . VAL A 1 123 ? 1.661 -2.406 7.860 1.00 95.19 123 VAL A O 1
ATOM 1027 N N . ILE A 1 124 ? 3.176 -3.860 8.673 1.00 94.50 124 ILE A N 1
ATOM 1028 C CA . ILE A 1 124 ? 2.432 -4.290 9.859 1.00 94.50 124 ILE A CA 1
ATOM 1029 C C . ILE A 1 124 ? 3.298 -3.994 11.074 1.00 94.50 124 ILE A C 1
ATOM 1031 O O . ILE A 1 124 ? 4.474 -4.349 11.097 1.00 94.50 124 ILE A O 1
ATOM 1035 N N . LYS A 1 125 ? 2.715 -3.353 12.083 1.00 92.25 125 LYS A N 1
ATOM 1036 C CA . LYS A 1 125 ? 3.318 -3.111 13.390 1.00 92.25 125 LYS A CA 1
ATOM 1037 C C . LYS A 1 125 ? 2.369 -3.626 14.465 1.00 92.25 125 LYS A C 1
ATOM 1039 O O . LYS A 1 125 ? 1.268 -3.104 14.635 1.00 92.25 125 LYS A O 1
ATOM 1044 N N . SER A 1 126 ? 2.822 -4.624 15.207 1.00 86.00 126 SER A N 1
ATOM 1045 C CA . SER A 1 126 ? 2.124 -5.152 16.376 1.00 86.00 126 SER A CA 1
ATOM 1046 C C . SER A 1 126 ? 3.083 -5.361 17.544 1.00 86.00 126 SER A C 1
ATOM 1048 O O . SER A 1 126 ? 4.298 -5.339 17.354 1.00 86.00 126 SER A O 1
ATOM 1050 N N . ASP A 1 127 ? 2.549 -5.599 18.743 1.00 82.50 127 ASP A N 1
ATOM 1051 C CA . ASP A 1 127 ? 3.361 -5.879 19.941 1.00 82.50 127 ASP A CA 1
ATOM 1052 C C . ASP A 1 127 ? 4.310 -7.073 19.752 1.00 82.50 127 ASP A C 1
ATOM 1054 O O . ASP A 1 127 ? 5.373 -7.134 20.365 1.00 82.50 127 ASP A O 1
ATOM 1058 N N . LYS A 1 128 ? 3.917 -8.039 18.916 1.00 80.00 128 LYS A N 1
ATOM 1059 C CA . LYS A 1 128 ? 4.636 -9.305 18.738 1.00 80.00 128 LYS A CA 1
ATOM 1060 C C . LYS A 1 128 ? 5.457 -9.353 17.453 1.00 80.00 128 LYS A C 1
ATOM 1062 O O . LYS A 1 128 ? 6.360 -10.175 17.342 1.00 80.00 128 LYS A O 1
ATOM 1067 N N . GLU A 1 129 ? 5.110 -8.541 16.457 1.00 80.06 129 GLU A N 1
ATOM 1068 C CA . GLU A 1 129 ? 5.559 -8.741 15.077 1.00 80.06 129 GLU A CA 1
ATOM 1069 C C . GLU A 1 129 ? 5.627 -7.429 14.305 1.00 80.06 129 GLU A C 1
ATOM 1071 O O . GLU A 1 129 ? 4.727 -6.590 14.409 1.00 80.06 129 GLU A O 1
ATOM 1076 N N . ASN A 1 130 ? 6.654 -7.303 13.464 1.00 90.50 130 ASN A N 1
ATOM 1077 C CA . ASN A 1 130 ? 6.760 -6.247 12.469 1.00 90.50 130 ASN A CA 1
ATOM 1078 C C . ASN A 1 130 ? 6.996 -6.876 11.095 1.00 90.50 130 ASN A C 1
ATOM 1080 O O . ASN A 1 130 ? 7.933 -7.654 10.930 1.00 90.50 130 ASN A O 1
ATOM 1084 N N . LEU A 1 131 ? 6.175 -6.506 10.116 1.00 93.44 131 LEU A N 1
ATOM 1085 C CA . LEU A 1 131 ? 6.402 -6.814 8.707 1.00 93.44 131 LEU A CA 1
ATOM 1086 C C . LEU A 1 131 ? 6.698 -5.506 7.984 1.00 93.44 131 LEU A C 1
ATOM 1088 O O . LEU A 1 131 ? 5.978 -4.522 8.158 1.00 93.44 131 LEU A O 1
ATOM 1092 N N . HIS A 1 132 ? 7.716 -5.515 7.132 1.00 93.81 132 HIS A N 1
ATOM 1093 C CA . HIS A 1 132 ? 7.900 -4.490 6.119 1.00 93.81 132 HIS A CA 1
ATOM 1094 C C . HIS A 1 132 ? 8.209 -5.180 4.801 1.00 93.81 132 HIS A C 1
ATOM 1096 O O . HIS A 1 132 ? 9.204 -5.894 4.681 1.00 93.81 132 HIS A O 1
ATOM 1102 N N . LYS A 1 133 ? 7.337 -4.975 3.821 1.00 91.19 133 LYS A N 1
ATOM 1103 C CA . LYS A 1 133 ? 7.555 -5.426 2.457 1.00 91.19 133 LYS A CA 1
ATOM 1104 C C . LYS A 1 133 ? 7.340 -4.275 1.500 1.00 91.19 133 LYS A C 1
ATOM 1106 O O . LYS A 1 133 ? 6.508 -3.401 1.738 1.00 91.19 133 LYS A O 1
ATOM 1111 N N . GLN A 1 134 ? 8.102 -4.288 0.423 1.00 87.81 134 GLN A N 1
ATOM 1112 C CA . GLN A 1 134 ? 7.983 -3.306 -0.633 1.00 87.81 134 GLN A CA 1
ATOM 1113 C C . GLN A 1 134 ? 8.228 -3.968 -1.972 1.00 87.81 134 GLN A C 1
ATOM 1115 O O . GLN A 1 134 ? 8.946 -4.965 -2.051 1.00 87.81 134 GLN A O 1
ATOM 1120 N N . PHE A 1 135 ? 7.664 -3.379 -3.009 1.00 81.44 135 PHE A N 1
ATOM 1121 C CA . PHE A 1 135 ? 7.996 -3.729 -4.372 1.00 81.44 135 PHE A CA 1
ATOM 1122 C C . PHE A 1 135 ? 7.710 -2.582 -5.308 1.00 81.44 135 PHE A C 1
ATOM 1124 O O . PHE A 1 135 ? 6.931 -1.675 -5.012 1.00 81.44 135 PHE A O 1
ATOM 1131 N N . ASP A 1 136 ? 8.363 -2.657 -6.452 1.00 77.38 136 ASP A N 1
ATOM 1132 C CA . ASP A 1 136 ? 8.176 -1.704 -7.517 1.00 77.38 136 ASP A CA 1
ATOM 1133 C C . ASP A 1 136 ? 7.060 -2.184 -8.447 1.00 77.38 136 ASP A C 1
ATOM 1135 O O . ASP A 1 136 ? 7.119 -3.276 -9.017 1.00 77.38 136 ASP A O 1
ATOM 1139 N N . TYR A 1 137 ? 6.048 -1.337 -8.609 1.00 69.75 137 TYR A N 1
ATOM 1140 C CA . TYR A 1 137 ? 5.024 -1.427 -9.643 1.00 69.75 137 TYR A CA 1
ATOM 1141 C C . TYR A 1 137 ? 5.570 -1.185 -11.039 1.00 69.75 137 TYR A C 1
ATOM 1143 O O . TYR A 1 137 ? 4.759 -1.039 -11.953 1.00 69.75 137 TYR A O 1
ATOM 1151 N N . PHE A 1 138 ? 6.891 -1.106 -11.216 1.00 62.59 138 PHE A N 1
ATOM 1152 C CA . PHE A 1 138 ? 7.470 -0.738 -12.486 1.00 62.59 138 PHE A CA 1
ATOM 1153 C C . PHE A 1 138 ? 6.814 -1.485 -13.636 1.00 62.59 138 PHE A C 1
ATOM 1155 O O . PHE A 1 138 ? 6.893 -2.703 -13.799 1.00 62.59 138 PHE A O 1
ATOM 1162 N N . ASP A 1 139 ? 6.131 -0.661 -14.414 1.00 46.25 139 ASP A N 1
ATOM 1163 C CA . ASP A 1 139 ? 5.333 -0.967 -15.572 1.00 46.25 139 ASP A CA 1
ATOM 1164 C C . ASP A 1 139 ? 6.300 -1.022 -16.761 1.00 46.25 139 ASP A C 1
ATOM 1166 O O . ASP A 1 139 ? 6.328 -0.155 -17.634 1.00 46.25 139 ASP A O 1
ATOM 1170 N N . LEU A 1 140 ? 7.209 -1.995 -16.718 1.00 40.78 140 LEU A N 1
ATOM 1171 C CA . LEU A 1 140 ? 8.147 -2.279 -17.794 1.00 40.78 140 LEU A CA 1
ATOM 1172 C C . LEU A 1 140 ? 7.417 -3.080 -18.858 1.00 40.78 140 LEU A C 1
ATOM 1174 O O . LEU A 1 140 ? 6.992 -4.200 -18.596 1.00 40.78 140 LEU A O 1
ATOM 1178 N N . LYS A 1 141 ? 7.270 -2.506 -20.047 1.00 36.06 141 LYS A N 1
ATOM 1179 C CA . LYS A 1 141 ? 6.685 -3.208 -21.182 1.00 36.06 141 LYS A CA 1
ATOM 1180 C C . LYS A 1 141 ? 7.722 -3.728 -22.123 1.00 36.06 141 LYS A C 1
ATOM 1182 O O . LYS A 1 141 ? 8.751 -3.094 -22.307 1.00 36.06 141 LYS A O 1
ATOM 1187 N N . GLU A 1 142 ? 7.356 -4.814 -22.796 1.00 36.34 142 GLU A N 1
ATOM 1188 C CA . GLU A 1 142 ? 7.877 -5.104 -24.124 1.00 36.34 142 GLU A CA 1
ATOM 1189 C C . GLU A 1 142 ? 7.881 -3.819 -24.951 1.00 36.34 142 GLU A C 1
ATOM 1191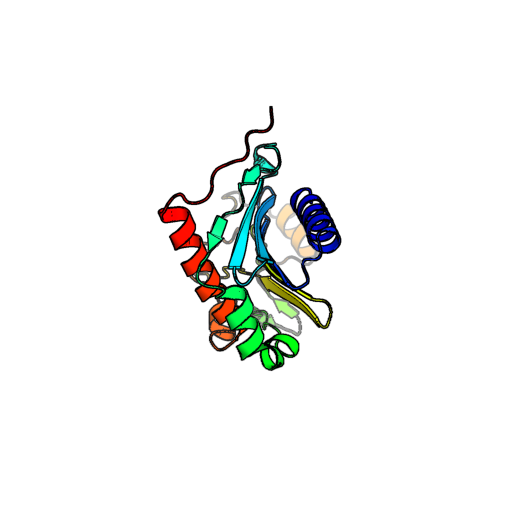 O O . GLU A 1 142 ? 6.839 -3.214 -25.226 1.00 36.34 142 GLU A O 1
ATOM 1196 N N . PHE A 1 143 ? 9.083 -3.382 -25.298 1.00 40.34 143 PHE A N 1
ATOM 1197 C CA . PHE A 1 143 ? 9.272 -2.284 -26.216 1.00 40.34 143 PHE A CA 1
ATOM 1198 C C . PHE A 1 143 ? 9.278 -2.872 -27.622 1.00 40.34 143 PHE A C 1
ATOM 1200 O O . PHE A 1 143 ? 10.185 -3.623 -27.979 1.00 40.34 143 PHE A O 1
ATOM 1207 N N . ASP A 1 144 ? 8.313 -2.478 -28.451 1.00 39.91 144 ASP A N 1
ATOM 1208 C CA . ASP A 1 144 ? 8.592 -2.406 -29.880 1.00 39.91 144 ASP A CA 1
ATOM 1209 C C . ASP A 1 144 ? 9.704 -1.363 -30.020 1.00 39.91 144 ASP A C 1
ATOM 1211 O O . ASP A 1 144 ? 9.450 -0.167 -29.867 1.00 39.91 144 ASP A O 1
ATOM 1215 N N . GLN A 1 145 ? 10.949 -1.788 -30.252 1.00 44.56 145 GLN A N 1
ATOM 1216 C CA . GLN A 1 145 ? 12.032 -0.861 -30.576 1.00 44.56 145 GLN A CA 1
ATOM 1217 C C . GLN A 1 145 ? 11.697 -0.152 -31.898 1.00 44.56 145 GLN A C 1
ATOM 1219 O O . GLN A 1 145 ? 12.121 -0.561 -32.978 1.00 44.56 145 GLN A O 1
ATOM 1224 N N . LYS A 1 146 ? 10.952 0.952 -31.837 1.00 45.75 146 LYS A N 1
ATOM 1225 C CA . LYS A 1 146 ? 10.890 1.908 -32.937 1.00 45.75 146 LYS A CA 1
ATOM 1226 C C . LYS A 1 146 ? 12.038 2.881 -32.746 1.00 45.75 146 LYS A C 1
ATOM 1228 O O . LYS A 1 146 ? 12.045 3.689 -31.823 1.00 45.75 146 LYS A O 1
ATOM 1233 N N . LYS A 1 147 ? 13.038 2.778 -33.622 1.00 51.69 147 LYS A N 1
ATOM 1234 C CA . LYS A 1 147 ? 14.070 3.808 -33.745 1.00 51.69 147 LYS A CA 1
ATOM 1235 C C . LYS A 1 147 ? 13.373 5.121 -34.098 1.00 51.69 147 LYS A C 1
ATOM 1237 O O . LYS A 1 147 ? 12.822 5.236 -35.193 1.00 51.69 147 LYS A O 1
ATOM 1242 N N . ALA A 1 148 ? 13.399 6.088 -33.189 1.00 48.31 148 ALA A N 1
ATOM 1243 C CA . ALA A 1 148 ? 13.040 7.461 -33.488 1.00 48.31 148 ALA A CA 1
ATOM 1244 C C . ALA A 1 148 ? 14.327 8.286 -33.557 1.00 48.31 148 ALA A C 1
ATOM 1246 O O . ALA A 1 148 ? 15.240 8.155 -32.741 1.00 48.31 148 ALA A O 1
ATOM 1247 N N . TYR A 1 149 ? 14.438 9.130 -34.574 1.00 50.91 149 TYR A N 1
ATOM 1248 C CA . TYR A 1 149 ? 15.524 10.096 -34.619 1.00 50.91 149 TYR A CA 1
ATOM 1249 C C . TYR A 1 149 ? 15.198 11.191 -33.604 1.00 50.91 149 TYR A C 1
ATOM 1251 O O . TYR A 1 149 ? 14.245 11.942 -33.802 1.00 50.91 149 TYR A O 1
ATOM 1259 N N . ALA A 1 150 ? 15.991 11.280 -32.537 1.00 42.69 150 ALA A N 1
ATOM 1260 C CA . ALA A 1 150 ? 15.945 12.364 -31.555 1.00 42.69 150 ALA A CA 1
ATOM 1261 C C . ALA A 1 150 ? 16.072 13.730 -32.224 1.00 42.69 150 ALA A C 1
ATOM 1263 O O . ALA A 1 150 ? 15.507 14.734 -31.800 1.00 42.69 150 ALA A O 1
ATOM 1264 N N . SER A 1 151 ? 16.848 13.732 -33.305 1.00 47.94 151 SER A N 1
ATOM 1265 C CA . SER A 1 151 ? 17.130 14.876 -34.130 1.00 47.94 151 SER A CA 1
ATOM 1266 C C . SER A 1 151 ? 17.357 14.417 -35.563 1.00 47.94 151 SER A C 1
ATOM 1268 O O . SER A 1 151 ? 18.045 13.432 -35.822 1.00 47.94 151 SER A O 1
ATOM 1270 N N . LYS A 1 152 ? 16.822 15.173 -36.526 1.00 57.94 152 LYS A N 1
ATOM 1271 C CA . LYS A 1 152 ? 17.187 15.020 -37.945 1.00 57.94 152 LYS A CA 1
ATOM 1272 C C . LYS A 1 152 ? 18.534 15.680 -38.269 1.00 57.94 152 LYS A C 1
ATOM 1274 O O . LYS A 1 152 ? 18.932 15.704 -39.434 1.00 57.94 152 LYS A O 1
ATOM 1279 N N . ARG A 1 153 ? 19.220 16.256 -37.272 1.00 59.44 153 ARG A N 1
ATOM 1280 C CA . ARG A 1 153 ? 20.552 16.839 -37.439 1.00 59.44 153 ARG A CA 1
ATOM 1281 C C . ARG A 1 153 ? 21.533 15.728 -37.791 1.00 59.44 153 ARG A C 1
ATOM 1283 O O . ARG A 1 153 ? 21.722 14.793 -37.023 1.00 59.44 153 ARG A O 1
ATOM 1290 N N . LYS A 1 154 ? 22.176 15.884 -38.943 1.00 68.69 154 LYS A N 1
ATOM 1291 C CA . LYS A 1 154 ? 23.349 15.101 -39.320 1.00 68.69 154 LYS A CA 1
ATOM 1292 C C . LYS A 1 154 ? 24.579 15.731 -38.682 1.00 68.69 154 LYS A C 1
ATOM 1294 O O . LYS A 1 154 ? 24.746 16.950 -38.766 1.00 68.69 154 LYS A O 1
ATOM 1299 N N . TYR A 1 155 ? 25.414 14.914 -38.058 1.00 72.25 155 TYR A N 1
ATOM 1300 C CA . TYR A 1 155 ? 26.706 15.359 -37.541 1.00 72.25 155 TYR A CA 1
ATOM 1301 C C . TYR A 1 155 ? 27.729 15.511 -38.671 1.00 72.25 155 TYR A C 1
ATOM 1303 O O . TYR A 1 155 ? 27.647 14.826 -39.695 1.00 72.25 155 TYR A O 1
ATOM 1311 N N . THR A 1 156 ? 28.690 16.424 -38.510 1.00 79.94 156 THR A N 1
ATOM 1312 C CA . THR A 1 156 ? 29.801 16.550 -39.465 1.00 79.94 156 THR A CA 1
ATOM 1313 C C . THR A 1 156 ? 30.804 15.410 -39.290 1.00 79.94 156 THR A C 1
ATOM 1315 O O . THR A 1 156 ? 30.843 14.734 -38.260 1.00 79.94 156 THR A O 1
ATOM 1318 N N . LYS A 1 157 ? 31.667 15.206 -40.291 1.00 81.38 157 LYS A N 1
ATOM 1319 C CA . LYS A 1 157 ? 32.726 14.186 -40.231 1.00 81.38 157 LYS A CA 1
ATOM 1320 C C . LYS A 1 157 ? 33.685 14.419 -39.059 1.00 81.38 157 LYS A C 1
ATOM 1322 O O . LYS A 1 157 ? 34.130 13.459 -38.439 1.00 81.38 157 LYS A O 1
ATOM 1327 N N . GLU A 1 158 ? 33.987 15.678 -38.733 1.00 82.06 158 GLU A N 1
ATOM 1328 C CA . GLU A 1 158 ? 34.843 16.022 -37.592 1.00 82.06 158 GLU A CA 1
ATOM 1329 C C . GLU A 1 158 ? 34.179 15.709 -36.250 1.00 82.06 158 GLU A C 1
ATOM 1331 O O . GLU A 1 158 ? 34.860 15.293 -35.314 1.00 82.06 158 GLU A O 1
ATOM 1336 N N . GLU A 1 159 ? 32.863 15.912 -36.139 1.00 75.44 159 GLU A N 1
ATOM 1337 C CA . GLU A 1 159 ? 32.108 15.553 -34.940 1.00 75.44 159 GLU A CA 1
ATOM 1338 C C . GLU A 1 159 ? 32.142 14.036 -34.740 1.00 75.44 159 GLU A C 1
ATOM 1340 O O . GLU A 1 159 ? 32.578 13.592 -33.682 1.00 75.44 159 GLU A O 1
ATOM 1345 N N . ILE A 1 160 ? 31.785 13.252 -35.765 1.00 76.62 160 ILE A N 1
ATOM 1346 C CA . ILE A 1 160 ? 31.785 11.776 -35.726 1.00 76.62 160 ILE A CA 1
ATOM 1347 C C . ILE A 1 160 ? 33.158 11.239 -35.307 1.00 76.62 160 ILE A C 1
ATOM 1349 O O . ILE A 1 160 ? 33.245 10.443 -34.375 1.00 76.62 160 ILE A O 1
ATOM 1353 N N . LYS A 1 161 ? 34.241 11.759 -35.896 1.00 79.88 161 LYS A N 1
ATOM 1354 C CA . LYS A 1 161 ? 35.609 11.354 -35.548 1.00 79.88 161 LYS A CA 1
ATOM 1355 C C . LYS A 1 161 ? 35.943 11.595 -34.068 1.00 79.88 161 LYS A C 1
ATOM 1357 O O . LYS A 1 161 ? 36.552 10.745 -33.427 1.00 79.88 161 LYS A O 1
ATOM 1362 N N . LYS A 1 162 ? 35.505 12.722 -33.489 1.00 80.69 162 LYS A N 1
ATOM 1363 C CA . LYS A 1 162 ? 35.694 13.002 -32.050 1.00 80.69 162 LYS A CA 1
ATOM 1364 C C . LYS A 1 162 ? 34.927 12.028 -31.151 1.00 80.69 162 LYS A C 1
ATOM 1366 O O . LYS A 1 162 ? 35.347 11.799 -30.018 1.00 80.69 162 LYS A O 1
ATOM 1371 N N . TRP A 1 163 ? 33.795 11.496 -31.607 1.00 71.94 163 TRP A N 1
ATOM 1372 C CA . TRP A 1 163 ? 33.039 10.472 -30.880 1.00 71.94 163 TRP A CA 1
ATOM 1373 C C . TRP A 1 163 ? 33.714 9.101 -30.980 1.00 71.94 163 TRP A C 1
ATOM 1375 O O . TRP A 1 163 ? 33.859 8.430 -29.958 1.00 71.94 163 TRP A O 1
ATOM 1385 N N . GLU A 1 164 ? 34.218 8.737 -32.160 1.00 75.12 164 GLU A N 1
ATOM 1386 C CA . GLU A 1 164 ? 34.988 7.505 -32.382 1.00 75.12 164 GLU A CA 1
ATOM 1387 C C . GLU A 1 164 ? 36.258 7.472 -31.520 1.00 75.12 164 GLU A C 1
ATOM 1389 O O . GLU A 1 164 ? 36.529 6.477 -30.851 1.00 75.12 164 GLU A O 1
ATOM 1394 N N . GLU A 1 165 ? 36.979 8.594 -31.421 1.00 77.88 165 GLU A N 1
ATOM 1395 C CA . GLU A 1 165 ? 38.136 8.755 -30.523 1.00 77.88 165 GLU A CA 1
ATOM 1396 C C . GLU A 1 165 ? 37.771 8.582 -29.035 1.00 77.88 165 GLU A C 1
ATOM 1398 O O . GLU A 1 165 ? 38.617 8.220 -28.218 1.00 77.88 165 GLU A O 1
ATOM 1403 N N . ARG A 1 166 ? 36.502 8.803 -28.670 1.00 72.25 166 ARG A N 1
ATOM 1404 C CA . ARG A 1 166 ? 35.955 8.567 -27.321 1.00 72.25 166 ARG A CA 1
ATOM 1405 C C . ARG A 1 166 ? 35.376 7.158 -27.148 1.00 72.25 166 ARG A C 1
ATOM 1407 O O . ARG A 1 166 ? 34.797 6.877 -26.099 1.00 72.25 166 ARG A O 1
ATOM 1414 N N . GLY A 1 167 ? 35.509 6.289 -28.152 1.00 60.97 167 GLY A N 1
ATOM 1415 C CA . GLY A 1 167 ? 35.010 4.913 -28.144 1.00 60.97 167 GLY A CA 1
ATOM 1416 C C . GLY A 1 167 ? 33.529 4.759 -28.505 1.00 60.97 167 GLY A C 1
ATOM 1417 O O . GLY A 1 167 ? 32.944 3.724 -28.193 1.00 60.97 167 GLY A O 1
ATOM 1418 N N . TRP A 1 168 ? 32.915 5.769 -29.128 1.00 52.69 168 TRP A N 1
ATOM 1419 C CA . TRP A 1 168 ? 31.529 5.727 -29.601 1.00 52.69 168 TRP A CA 1
ATOM 1420 C C . TRP A 1 168 ? 31.509 5.564 -31.127 1.00 52.69 168 TRP A C 1
ATOM 1422 O O . TRP A 1 168 ? 31.776 6.516 -31.855 1.00 52.69 168 TRP A O 1
ATOM 1432 N N . GLU A 1 169 ? 31.202 4.364 -31.617 1.00 57.19 169 GLU A N 1
ATOM 1433 C CA . GLU A 1 169 ? 31.176 4.051 -33.055 1.00 57.19 169 GLU A CA 1
ATOM 1434 C C . GLU A 1 169 ? 29.786 4.308 -33.676 1.00 57.19 169 GLU A C 1
ATOM 1436 O O . GLU A 1 169 ? 28.757 4.004 -33.071 1.00 57.19 169 GLU A O 1
ATOM 1441 N N . GLY A 1 170 ? 29.748 4.837 -34.908 1.00 56.53 170 GLY A N 1
ATOM 1442 C CA . GLY A 1 170 ? 28.553 4.805 -35.770 1.00 56.53 170 GLY A CA 1
ATOM 1443 C C . GLY A 1 170 ? 27.434 5.822 -35.483 1.00 56.53 170 GLY A C 1
ATOM 1444 O O . GLY A 1 170 ? 26.304 5.616 -35.929 1.00 56.53 170 GLY A O 1
ATOM 1445 N N . MET A 1 171 ? 27.702 6.919 -34.765 1.00 58.78 171 MET A N 1
ATOM 1446 C CA . MET A 1 171 ? 26.689 7.954 -34.484 1.00 58.78 171 MET A CA 1
ATOM 1447 C C . MET A 1 171 ? 26.527 8.967 -35.632 1.00 58.78 171 MET A C 1
ATOM 1449 O O . MET A 1 171 ? 27.097 10.053 -35.603 1.00 58.78 171 MET A O 1
ATOM 1453 N N . GLU A 1 172 ? 25.704 8.642 -36.634 1.00 56.22 172 GLU A N 1
ATOM 1454 C CA . GLU A 1 172 ? 25.318 9.594 -37.698 1.00 56.22 172 GLU A CA 1
ATOM 1455 C C . GLU A 1 172 ? 24.165 10.535 -37.295 1.00 56.22 172 GLU A C 1
ATOM 1457 O O . GLU A 1 172 ? 24.040 11.639 -37.832 1.00 56.22 172 GLU A O 1
ATOM 1462 N N . TYR A 1 173 ? 23.339 10.103 -36.336 1.00 54.47 173 TYR A N 1
ATOM 1463 C CA . TYR A 1 173 ? 22.179 10.821 -35.809 1.00 54.47 173 TYR A CA 1
ATOM 1464 C C . TYR A 1 173 ? 22.053 10.571 -34.310 1.00 54.47 173 TYR A C 1
ATOM 1466 O O . TYR A 1 173 ? 22.459 9.523 -33.806 1.00 54.47 173 TYR A O 1
ATOM 1474 N N . GLU A 1 174 ? 21.411 11.498 -33.610 1.00 52.06 174 GLU A N 1
ATOM 1475 C CA . GLU A 1 174 ? 20.928 11.250 -32.258 1.00 52.06 174 GLU A CA 1
ATOM 1476 C C . GLU A 1 174 ? 19.666 10.380 -32.371 1.00 52.06 174 GLU A C 1
ATOM 1478 O O . GLU A 1 174 ? 18.679 10.773 -32.998 1.00 52.06 174 GLU A O 1
ATOM 1483 N N . ILE A 1 175 ? 19.716 9.157 -31.844 1.00 51.31 175 ILE A N 1
ATOM 1484 C CA . ILE A 1 175 ? 18.587 8.220 -31.832 1.00 51.31 175 ILE A CA 1
ATOM 1485 C C . ILE A 1 175 ? 18.037 8.210 -30.409 1.00 51.31 175 ILE A C 1
ATOM 1487 O O . ILE A 1 175 ? 18.759 7.879 -29.470 1.00 51.31 175 ILE A O 1
ATOM 1491 N N . ILE A 1 176 ? 16.764 8.568 -30.251 1.00 46.56 176 ILE A N 1
ATOM 1492 C CA . ILE A 1 176 ? 16.027 8.353 -29.007 1.00 46.56 176 ILE A CA 1
ATOM 1493 C C . ILE A 1 176 ? 15.121 7.149 -29.249 1.00 46.56 176 ILE A C 1
ATOM 1495 O O . ILE A 1 176 ? 14.451 7.033 -30.273 1.00 46.56 176 ILE A O 1
ATOM 1499 N N . HIS A 1 177 ? 15.099 6.231 -28.296 1.00 47.31 177 HIS A N 1
ATOM 1500 C CA . HIS A 1 177 ? 14.101 5.175 -28.279 1.00 47.31 177 HIS A CA 1
ATOM 1501 C C . HIS A 1 177 ? 12.865 5.715 -27.556 1.00 47.31 177 HIS A C 1
ATOM 1503 O O . HIS A 1 177 ? 12.915 5.999 -26.359 1.00 47.31 177 HIS A O 1
ATOM 1509 N N . GLU A 1 178 ? 11.773 5.924 -28.294 1.00 38.22 178 GLU A N 1
ATOM 1510 C CA . GLU A 1 178 ? 10.483 6.287 -27.703 1.00 38.22 178 GLU A CA 1
ATOM 1511 C C . GLU A 1 178 ? 9.820 5.026 -27.142 1.00 38.22 178 GLU A C 1
ATOM 1513 O O . GLU A 1 178 ? 9.466 4.100 -27.870 1.00 38.22 178 GLU A O 1
ATOM 1518 N N . ASN A 1 179 ? 9.680 4.993 -25.821 1.00 44.47 179 ASN A N 1
ATOM 1519 C CA . ASN A 1 179 ? 9.230 3.830 -25.071 1.00 44.47 179 ASN A CA 1
ATOM 152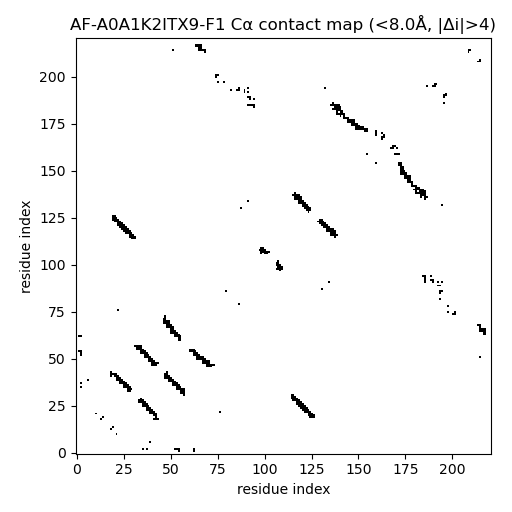0 C C . ASN A 1 179 ? 7.770 4.027 -24.631 1.00 44.47 179 ASN A C 1
ATOM 1522 O O . ASN A 1 179 ? 7.489 4.896 -23.805 1.00 44.47 179 ASN A O 1
ATOM 1526 N N . TYR A 1 180 ? 6.838 3.223 -25.162 1.00 41.62 180 TYR A N 1
ATOM 1527 C CA . TYR A 1 180 ? 5.404 3.323 -24.851 1.00 41.62 180 TYR A CA 1
ATOM 1528 C C . TYR A 1 180 ? 4.905 2.144 -24.014 1.00 41.62 180 TYR A C 1
ATOM 1530 O O . TYR A 1 180 ? 4.806 1.021 -24.516 1.00 41.62 180 TYR A O 1
ATOM 1538 N N . PRO A 1 181 ? 4.517 2.379 -22.754 1.00 44.03 181 PRO A N 1
ATOM 1539 C CA . PRO A 1 181 ? 4.149 1.284 -21.886 1.00 44.03 181 PRO A CA 1
ATOM 1540 C C . PRO A 1 181 ? 2.686 0.754 -22.088 1.00 44.03 181 PRO A C 1
ATOM 1542 O O . PRO A 1 181 ? 1.734 1.498 -21.896 1.00 44.03 181 PRO A O 1
ATOM 1545 N N . LYS A 1 182 ? 2.466 -0.577 -22.278 1.00 50.19 182 LYS A N 1
ATOM 1546 C CA . LYS A 1 182 ? 1.231 -1.459 -22.093 1.00 50.19 182 LYS A CA 1
ATOM 1547 C C . LYS A 1 182 ? 0.988 -2.479 -20.869 1.00 50.19 182 LYS A C 1
ATOM 1549 O O . LYS A 1 182 ? -0.118 -2.412 -20.356 1.00 50.19 182 LYS A O 1
ATOM 1554 N N . ARG A 1 183 ? 1.893 -3.366 -20.361 1.00 55.28 183 ARG A N 1
ATOM 1555 C CA . ARG A 1 183 ? 1.821 -4.323 -19.181 1.00 55.28 183 ARG A CA 1
ATOM 1556 C C . ARG A 1 183 ? 2.996 -4.278 -18.122 1.00 55.28 183 ARG A C 1
ATOM 1558 O O . ARG A 1 183 ? 4.067 -3.808 -18.464 1.00 55.28 183 ARG A O 1
ATOM 1565 N N . ASN A 1 184 ? 2.861 -4.831 -16.897 1.00 63.81 184 ASN A N 1
ATOM 1566 C CA . ASN A 1 184 ? 3.929 -4.905 -15.854 1.00 63.81 184 ASN A CA 1
ATOM 1567 C C . ASN A 1 184 ? 4.556 -6.318 -15.739 1.00 63.81 184 ASN A C 1
ATOM 1569 O O . ASN A 1 184 ? 3.893 -7.253 -15.290 1.00 63.81 184 ASN A O 1
ATOM 1573 N N . LEU A 1 185 ? 5.841 -6.463 -16.088 1.00 66.25 185 LEU A N 1
ATOM 1574 C CA . LEU A 1 185 ? 6.551 -7.756 -16.108 1.00 66.25 185 LEU A CA 1
ATOM 1575 C C . LEU A 1 185 ? 6.945 -8.305 -14.726 1.00 66.25 185 LEU A C 1
ATOM 1577 O O . LEU A 1 185 ? 7.010 -9.524 -14.559 1.00 66.25 185 LEU A O 1
ATOM 1581 N N . ASN A 1 186 ? 7.155 -7.447 -13.720 1.00 68.12 186 ASN A N 1
ATOM 1582 C CA . ASN A 1 186 ? 7.407 -7.914 -12.352 1.00 68.12 186 ASN A CA 1
ATOM 1583 C C . ASN A 1 186 ? 6.197 -8.707 -11.844 1.00 68.12 186 ASN A C 1
ATOM 1585 O O . ASN A 1 186 ? 6.362 -9.749 -11.222 1.00 68.12 186 ASN A O 1
ATOM 1589 N N . PHE A 1 187 ? 4.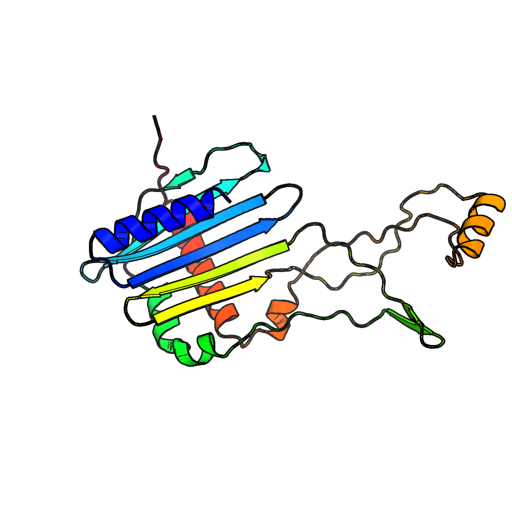976 -8.265 -12.148 1.00 72.56 187 PHE A N 1
ATOM 1590 C CA . PHE A 1 187 ? 3.760 -8.987 -11.766 1.00 72.56 187 PHE A CA 1
ATOM 1591 C C . PHE A 1 187 ? 3.553 -10.274 -12.560 1.00 72.56 187 PHE A C 1
ATOM 1593 O O . PHE A 1 187 ? 2.948 -11.199 -12.034 1.00 72.56 187 PHE A O 1
ATOM 1600 N N . GLU A 1 188 ? 4.049 -10.367 -13.793 1.00 73.31 188 GLU A N 1
ATOM 1601 C CA . GLU A 1 188 ? 3.978 -11.616 -14.559 1.00 73.31 188 GLU A CA 1
ATOM 1602 C C . GLU A 1 188 ? 4.911 -12.688 -13.983 1.00 73.31 188 GLU A C 1
ATOM 1604 O O . GLU A 1 188 ? 4.481 -13.830 -13.807 1.00 73.31 188 GLU A O 1
ATOM 1609 N N . ILE A 1 189 ? 6.147 -12.311 -13.631 1.00 76.12 189 ILE A N 1
ATOM 1610 C CA . ILE A 1 189 ? 7.103 -13.202 -12.954 1.00 76.12 189 ILE A CA 1
ATOM 1611 C C . ILE A 1 189 ? 6.577 -13.587 -11.570 1.00 76.12 189 ILE A C 1
ATOM 1613 O O . ILE A 1 189 ? 6.525 -14.761 -11.214 1.00 76.12 189 ILE A O 1
ATOM 1617 N N . ASN A 1 190 ? 6.114 -12.598 -10.808 1.00 82.31 190 ASN A N 1
ATOM 1618 C CA . ASN A 1 190 ? 5.688 -12.772 -9.425 1.00 82.31 190 ASN A CA 1
ATOM 1619 C C . ASN A 1 190 ? 4.173 -13.024 -9.307 1.00 82.31 190 ASN A C 1
ATOM 1621 O O . ASN A 1 190 ? 3.583 -12.748 -8.268 1.00 82.31 190 ASN A O 1
ATOM 1625 N N . LYS A 1 191 ? 3.501 -13.537 -10.346 1.00 81.62 191 LYS A N 1
ATOM 1626 C CA . LYS A 1 191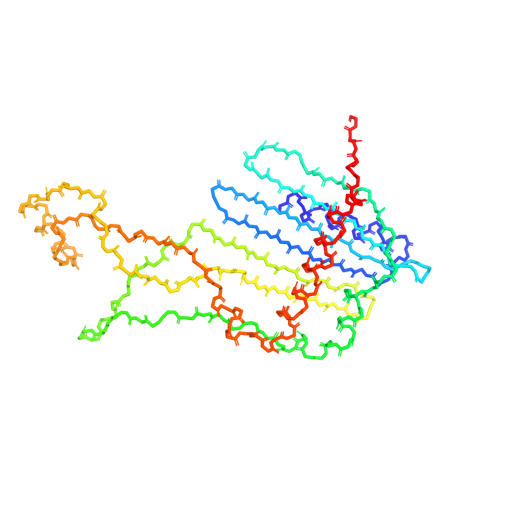 ? 2.026 -13.678 -10.356 1.00 81.62 191 LYS A CA 1
ATOM 1627 C C . LYS A 1 191 ? 1.486 -14.605 -9.264 1.00 81.62 191 LYS A C 1
ATOM 1629 O O . LYS A 1 191 ? 0.331 -14.490 -8.868 1.00 81.62 191 LYS A O 1
ATOM 1634 N N . GLU A 1 192 ? 2.313 -15.543 -8.809 1.00 87.62 192 GLU A N 1
ATOM 1635 C CA . GLU A 1 192 ? 1.986 -16.504 -7.748 1.00 87.62 192 GLU A CA 1
ATOM 1636 C C . GLU A 1 192 ? 2.413 -15.998 -6.362 1.00 87.62 192 GLU A C 1
ATOM 1638 O O . GLU A 1 192 ? 2.198 -16.673 -5.351 1.00 87.62 192 GLU A O 1
ATOM 1643 N N . SER A 1 193 ? 3.006 -14.802 -6.314 1.00 89.88 193 SER A N 1
ATOM 1644 C CA . SER A 1 193 ? 3.530 -14.204 -5.101 1.00 89.88 193 SER A CA 1
ATOM 1645 C C . SER A 1 193 ? 2.424 -13.730 -4.172 1.00 89.88 193 SER A C 1
ATOM 1647 O O . SER A 1 193 ? 1.482 -13.052 -4.597 1.00 89.88 193 SER A O 1
ATOM 1649 N N . LYS A 1 194 ? 2.561 -14.002 -2.868 1.00 93.06 194 LYS A N 1
ATOM 1650 C CA . LYS A 1 194 ? 1.543 -13.592 -1.889 1.00 93.06 194 LYS A CA 1
ATOM 1651 C C . LYS A 1 194 ? 1.482 -12.093 -1.703 1.00 93.06 194 LYS A C 1
ATOM 1653 O O . LYS A 1 194 ? 0.419 -11.568 -1.393 1.00 93.06 194 LYS A O 1
ATOM 1658 N N . ILE A 1 195 ? 2.581 -11.390 -1.925 1.00 90.44 195 ILE A N 1
ATOM 1659 C CA . ILE A 1 195 ? 2.582 -9.933 -1.859 1.00 90.44 195 ILE A CA 1
ATOM 1660 C C . ILE A 1 195 ? 1.927 -9.282 -3.088 1.00 90.44 195 ILE A C 1
ATOM 1662 O O . ILE A 1 195 ? 1.240 -8.275 -2.923 1.00 90.44 195 ILE A O 1
ATOM 1666 N N . VAL A 1 196 ? 2.046 -9.873 -4.283 1.00 89.06 196 VAL A N 1
ATOM 1667 C CA . VAL A 1 196 ? 1.312 -9.414 -5.481 1.00 89.06 196 VAL A CA 1
ATOM 1668 C C . VAL A 1 196 ? -0.186 -9.696 -5.339 1.00 89.06 196 VAL A C 1
ATOM 1670 O O . VAL A 1 196 ? -1.018 -8.846 -5.653 1.00 89.06 196 VAL A O 1
ATOM 1673 N N . GLU A 1 197 ? -0.551 -10.856 -4.789 1.00 91.75 197 GLU A N 1
ATOM 1674 C CA . GLU A 1 197 ? -1.944 -11.176 -4.458 1.00 91.75 197 GLU A CA 1
ATOM 1675 C C . GLU A 1 197 ? -2.521 -10.201 -3.417 1.00 91.75 197 GLU A C 1
ATOM 1677 O O . GLU A 1 197 ? -3.624 -9.679 -3.605 1.00 91.75 197 GLU A O 1
ATOM 1682 N N . TRP A 1 198 ? -1.760 -9.896 -2.356 1.00 92.69 198 TRP A N 1
ATOM 1683 C CA . TRP A 1 198 ? -2.171 -8.925 -1.337 1.00 92.69 198 TRP A CA 1
ATOM 1684 C C . TRP A 1 198 ? -2.452 -7.558 -1.952 1.00 92.69 198 TRP A C 1
ATOM 1686 O O . TRP A 1 198 ? -3.429 -6.892 -1.605 1.00 92.69 198 TRP A O 1
ATOM 1696 N N . ASP A 1 199 ? -1.603 -7.151 -2.889 1.00 91.31 199 ASP A N 1
ATOM 1697 C CA . ASP A 1 199 ? -1.737 -5.882 -3.568 1.00 91.31 199 ASP A CA 1
ATOM 1698 C C . ASP A 1 199 ? -2.998 -5.764 -4.412 1.00 91.31 199 ASP A C 1
ATOM 1700 O O . ASP A 1 199 ? -3.708 -4.757 -4.327 1.00 91.31 199 ASP A O 1
ATOM 1704 N N . LYS A 1 200 ? -3.294 -6.804 -5.191 1.00 89.25 200 LYS A N 1
ATOM 1705 C CA . LYS A 1 200 ? -4.507 -6.863 -6.000 1.00 89.25 200 LYS A CA 1
ATOM 1706 C C . LYS A 1 200 ? -5.747 -6.708 -5.121 1.00 89.25 200 LYS A C 1
ATOM 1708 O O . LYS A 1 200 ? -6.569 -5.829 -5.367 1.00 89.25 200 LYS A O 1
ATOM 1713 N N . ILE A 1 201 ? -5.825 -7.493 -4.046 1.00 92.38 201 ILE A N 1
ATOM 1714 C CA . ILE A 1 201 ? -6.942 -7.460 -3.094 1.00 92.38 201 ILE A CA 1
ATOM 1715 C C . ILE A 1 201 ? -7.084 -6.071 -2.460 1.00 92.38 201 ILE A C 1
ATOM 1717 O O . ILE A 1 201 ? -8.188 -5.535 -2.356 1.00 92.38 201 ILE A O 1
ATOM 1721 N N . MET A 1 202 ? -5.971 -5.463 -2.041 1.00 91.94 202 MET A N 1
ATOM 1722 C CA . MET A 1 202 ? -6.001 -4.138 -1.424 1.00 91.94 202 MET A CA 1
ATOM 1723 C C . MET A 1 202 ? -6.373 -3.035 -2.410 1.00 91.94 202 MET A C 1
ATOM 1725 O O . MET A 1 202 ? -7.052 -2.088 -2.020 1.00 91.94 202 MET A O 1
ATOM 1729 N N . THR A 1 203 ? -5.960 -3.156 -3.668 1.00 90.44 203 THR A N 1
ATOM 1730 C CA . THR A 1 203 ? -6.327 -2.219 -4.732 1.00 90.44 203 THR A CA 1
ATOM 1731 C C . THR A 1 203 ? -7.827 -2.263 -4.991 1.00 90.44 203 THR A C 1
ATOM 1733 O O . THR A 1 203 ? -8.475 -1.229 -4.866 1.00 90.44 203 THR A O 1
ATOM 1736 N N . GLU A 1 204 ? -8.396 -3.450 -5.216 1.00 91.69 204 GLU A N 1
ATOM 1737 C CA . GLU A 1 204 ? -9.842 -3.633 -5.420 1.00 91.69 204 GLU A CA 1
ATOM 1738 C C . GLU A 1 204 ? -10.655 -3.111 -4.220 1.00 91.69 204 GLU A C 1
ATOM 1740 O O . GLU A 1 204 ? -11.661 -2.413 -4.378 1.00 91.6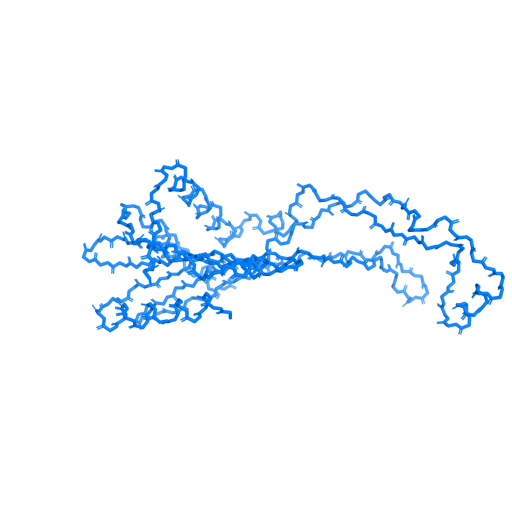9 204 GLU A O 1
ATOM 1745 N N . PHE A 1 205 ? -10.188 -3.388 -2.998 1.00 93.25 205 PHE A N 1
ATOM 1746 C CA . PHE A 1 205 ? -10.816 -2.893 -1.774 1.00 93.25 205 PHE A CA 1
ATOM 1747 C C . PHE A 1 205 ? -10.812 -1.359 -1.686 1.00 93.25 205 PHE A C 1
ATOM 1749 O O . PHE A 1 205 ? -11.838 -0.745 -1.385 1.00 93.25 205 PHE A O 1
ATOM 1756 N N . ILE A 1 206 ? -9.666 -0.727 -1.950 1.00 92.88 206 ILE A N 1
ATOM 1757 C CA . ILE A 1 206 ? -9.525 0.733 -1.920 1.00 92.88 206 ILE A CA 1
ATOM 1758 C C . ILE A 1 206 ? -10.364 1.379 -3.025 1.00 92.88 206 ILE A C 1
ATOM 1760 O O . ILE A 1 206 ? -11.070 2.346 -2.750 1.00 92.88 206 ILE A O 1
ATOM 1764 N N . GLU A 1 207 ? -10.329 0.849 -4.247 1.00 92.94 207 GLU A N 1
ATOM 1765 C CA . GLU A 1 207 ? -11.115 1.355 -5.378 1.00 92.94 207 GLU A CA 1
ATOM 1766 C C . GLU A 1 207 ? -12.609 1.351 -5.072 1.00 92.94 207 GLU A C 1
ATOM 1768 O O . GLU A 1 207 ? -13.294 2.340 -5.339 1.00 92.94 207 GLU A O 1
ATOM 1773 N N . LYS A 1 208 ? -13.108 0.296 -4.418 1.00 93.50 208 LYS A N 1
ATOM 1774 C CA . LYS A 1 208 ? -14.486 0.256 -3.930 1.00 93.50 208 LYS A CA 1
ATOM 1775 C C . LYS A 1 208 ? -14.774 1.410 -2.964 1.00 93.50 208 LY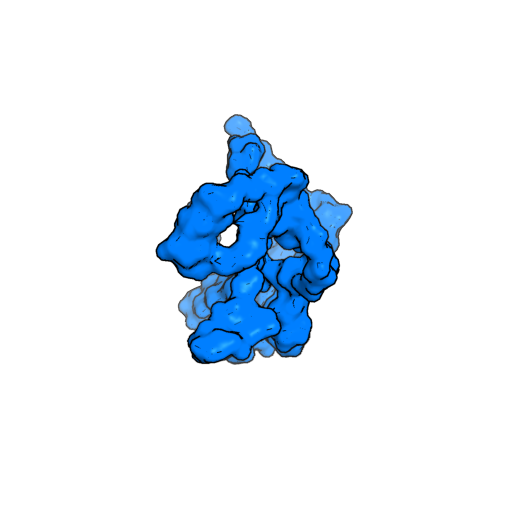S A C 1
ATOM 1777 O O . LYS A 1 208 ? -15.718 2.164 -3.194 1.00 93.50 208 LYS A O 1
ATOM 1782 N N . LEU A 1 209 ? -13.948 1.602 -1.930 1.00 93.00 209 LEU A N 1
ATOM 1783 C CA . LEU A 1 209 ? -14.127 2.691 -0.956 1.00 93.00 209 LEU A CA 1
ATOM 1784 C C . LEU A 1 209 ? -14.083 4.089 -1.599 1.00 93.00 209 LEU A C 1
ATOM 1786 O O . LEU A 1 209 ? -14.839 4.978 -1.198 1.00 93.00 209 LEU A O 1
ATOM 1790 N N . GLU A 1 210 ? -13.201 4.291 -2.580 1.00 92.44 210 GLU A N 1
ATOM 1791 C CA . GLU A 1 210 ? -13.100 5.537 -3.348 1.00 92.44 210 GLU A CA 1
ATOM 1792 C C . GLU A 1 210 ? -14.336 5.748 -4.233 1.00 92.44 210 GLU A C 1
ATOM 1794 O O . GLU A 1 210 ? -14.899 6.839 -4.228 1.00 92.44 210 GLU A O 1
ATOM 1799 N N . SER A 1 211 ? -14.804 4.711 -4.938 1.00 94.12 211 SER A N 1
ATOM 1800 C CA . SER A 1 211 ? -15.991 4.782 -5.806 1.00 94.12 211 SER A CA 1
ATOM 1801 C C . SER A 1 211 ? -17.276 5.092 -5.032 1.00 94.12 211 SER A C 1
ATOM 1803 O O . SER A 1 211 ? -18.156 5.798 -5.521 1.00 94.12 211 SER A O 1
ATOM 1805 N N . GLU A 1 212 ? -17.351 4.634 -3.782 1.00 93.56 212 GLU A N 1
ATOM 1806 C CA . GLU A 1 212 ? -18.432 4.937 -2.848 1.00 93.56 212 GLU A CA 1
ATOM 1807 C C . GLU A 1 212 ? -18.257 6.303 -2.147 1.00 93.56 212 GLU A C 1
ATOM 1809 O O . GLU A 1 212 ? -19.053 6.649 -1.273 1.00 93.56 212 GLU A O 1
ATOM 1814 N N . ASN A 1 213 ? -17.218 7.077 -2.497 1.00 91.94 213 ASN A N 1
ATOM 1815 C CA . ASN A 1 213 ? -16.866 8.375 -1.909 1.00 91.94 213 ASN A CA 1
ATOM 1816 C C . ASN A 1 213 ? -16.788 8.361 -0.371 1.00 91.94 213 ASN A C 1
ATOM 1818 O O . ASN A 1 213 ? -17.185 9.317 0.297 1.00 91.94 213 ASN A O 1
ATOM 1822 N N . LYS A 1 214 ? -16.268 7.279 0.223 1.00 92.56 214 LYS A N 1
ATOM 1823 C CA . LYS A 1 214 ? -16.231 7.131 1.689 1.00 92.56 214 LYS A CA 1
ATOM 1824 C C . LYS A 1 214 ? -15.228 8.065 2.372 1.00 92.56 214 LYS A C 1
ATOM 1826 O O . LYS A 1 214 ? -15.372 8.346 3.559 1.00 92.56 214 LYS A O 1
ATOM 1831 N N . PHE A 1 215 ? -14.201 8.524 1.654 1.00 95.12 215 PHE A N 1
ATOM 1832 C CA . PHE A 1 215 ? -13.128 9.346 2.216 1.00 95.12 215 PHE A CA 1
ATOM 1833 C C . PHE A 1 215 ? -13.469 10.837 2.191 1.00 95.12 215 PHE A C 1
ATOM 1835 O O . PHE A 1 215 ? -13.372 11.494 1.156 1.00 95.12 215 PHE A O 1
ATOM 1842 N N . GLU A 1 216 ? -13.769 11.393 3.362 1.00 95.12 216 GLU A N 1
ATOM 1843 C CA . GLU A 1 216 ? -14.003 12.828 3.542 1.00 95.12 216 GLU A CA 1
ATOM 1844 C C . GLU A 1 216 ? -12.711 13.551 3.955 1.00 95.12 216 GLU A C 1
ATOM 1846 O O . GLU A 1 216 ? -12.044 13.142 4.907 1.00 95.12 216 GLU A O 1
ATOM 1851 N N . LEU A 1 217 ? -12.339 14.624 3.251 1.00 93.88 217 LEU A N 1
ATOM 1852 C CA . LEU A 1 217 ? -11.149 15.421 3.568 1.00 93.88 217 LEU A CA 1
ATOM 1853 C C . LEU A 1 217 ? -11.337 16.172 4.898 1.00 93.88 217 LEU A C 1
ATOM 1855 O O . LEU A 1 217 ? -12.359 16.825 5.107 1.00 93.88 217 LEU A O 1
ATOM 1859 N N . ILE A 1 218 ? -10.334 16.134 5.778 1.00 91.88 218 ILE A N 1
ATOM 1860 C CA . ILE A 1 218 ? -10.287 17.010 6.951 1.00 91.88 218 ILE A CA 1
ATOM 1861 C C . ILE A 1 218 ? -9.859 18.389 6.458 1.00 91.88 218 ILE A C 1
ATOM 1863 O O . ILE A 1 218 ? -8.719 18.582 6.039 1.00 91.88 218 ILE A O 1
ATOM 1867 N N . LYS A 1 219 ? -10.785 19.347 6.492 1.00 81.25 219 LYS A N 1
ATOM 1868 C CA . LYS A 1 219 ? -10.459 20.751 6.250 1.00 81.25 219 LYS A CA 1
ATOM 1869 C C . LYS A 1 219 ? -9.631 21.246 7.433 1.00 81.25 219 LYS A C 1
ATOM 1871 O O . LYS A 1 219 ? -10.123 21.259 8.556 1.00 81.25 219 LYS A O 1
ATOM 1876 N N . THR A 1 220 ? -8.376 21.591 7.186 1.00 63.50 220 THR A N 1
ATOM 1877 C CA . THR A 1 220 ? -7.591 22.409 8.112 1.00 63.50 220 THR A CA 1
ATOM 1878 C C . THR A 1 220 ? -7.993 23.860 7.884 1.00 63.50 220 THR A C 1
ATOM 1880 O O . THR A 1 220 ? -7.895 24.327 6.747 1.00 63.50 220 THR A O 1
ATOM 1883 N N . GLU A 1 221 ? -8.511 24.507 8.927 1.00 44.38 221 GLU A N 1
ATOM 1884 C CA . GLU A 1 221 ? -8.734 25.961 8.969 1.00 44.38 221 GLU A CA 1
ATOM 1885 C C . GLU A 1 221 ? -7.413 26.736 8.897 1.00 44.38 221 GLU A C 1
ATOM 1887 O O . GLU A 1 221 ? -6.392 26.218 9.412 1.00 44.38 221 GLU A O 1
#

Foldseek 3Di:
DLVVVVLVVVVVVCVVVVFFKKKKKKKWKFAVWIKIKMWIWTDDPNWIKIWIWIDTVVVVDDIWTWDIDIDPDPLLVVLCVVCVVQQQPDAQDDDDDDFPDADPNDTHHDDDDDRMKMKMWIWIGGPVDIDIGMDIQPQDDDFPFDWDFPDPDFDDPVVQVVCVVVVHHDPRTRTDGDGDGDGGVSCVVCVVRSVSVSVVVVVVVVVVCVVVVVIHIDDDD

Sequence (221 aa):
MKIDSILNLEIVDLKTSGIKEIGYTKLTCINYGIYSTAYLLWKKDNSTFIQKFKNSEYNNKSLEKFKPIKITDSTFFEFYRQNKEKLNIENIEHFEYKPDSIVGNKTYSSRITTSHSCLRHFVIKSDKENLHKQFDYFDLKEFDQKKAYASKRKYTKEEIKKWEERGWEGMEYEIIHENYPKRNLNFEINKESKIVEWDKIMTEFIEKLESENKFELIKTE

Nearest PDB structures (foldseek):
  3m4w-assembly1_C  TM=2.061E-01  e=2.828E-01  Escherichia coli K-12
  4aiq-assembly1_A  TM=3.764E-01  e=9.253E+00  Neisseria meningitidis

Solvent-accessible surface area (backbone atoms only — not comparable to full-atom values): 12920 Å² total; per-residue (Å²): 106,77,66,57,56,50,52,51,50,53,53,50,54,41,42,76,71,70,44,52,46,38,33,36,43,34,42,39,34,43,48,105,38,47,40,36,43,36,40,42,34,38,50,55,95,98,34,31,34,41,29,44,38,40,37,36,59,74,74,73,48,70,75,44,46,33,48,74,40,82,41,90,72,52,60,72,63,52,53,45,68,77,39,42,73,57,55,72,75,58,75,83,66,77,77,75,82,77,62,80,43,73,60,94,95,40,79,43,58,85,81,81,81,78,70,63,47,34,36,41,36,44,36,38,46,38,93,89,49,75,46,80,49,69,49,68,62,42,57,52,37,84,65,73,85,48,86,35,68,67,37,92,59,70,64,53,74,71,54,40,49,57,36,42,77,71,75,45,77,85,64,57,52,50,70,37,76,67,80,70,75,84,53,46,47,32,55,64,77,34,60,85,33,66,66,54,50,50,47,51,54,51,48,57,53,48,51,50,43,56,75,68,62,66,70,47,72,57,80,79,130

Organism: NCBI:txid369401

pLDDT: mean 78.26, std 17.65, range [36.06, 97.5]

Mean predicted aligned error: 11.33 Å

Radius of gyration: 23.17 Å; Cα contacts (8 Å, |Δi|>4): 343; chains: 1; bounding box: 57×43×64 Å

Secondary structure (DSSP, 8-state):
-HHHHHHHHHHHHHHHTT--EEEEEEEEEESSSEEEEEEEEEEETTEEEEEEEEEETTTTPPPEEBPPEEES--HHHHHHHHHHHHHHH--PPPPPPPPSEEETTEEE------S-EEEEEEEEEESS-EEEEEEE----------EEES--PPPPHHHHHHHHTTT----SS-EEE-------HHHHHTTT-HHHHHHHHHHHHHHHHHHTT---B----